Protein AF-F2IAL4-F1 (afdb_monomer)

Secondary structure (DSSP, 8-state):
--HHHHHHHHS-HHHHHHHHTSGGGS-HHHHHHHHHHHHHTT-HHHHHHHHHHHHHHHHTTSHHHHHHHHHHHHHTT--HHHHHHHHHHTT--HHHHHHHHHHHHHHHHHHHHHHHHH-S-HHHHHHHHHHHHT--HHHHHHHHHHHHHHHHHHHHHHHHHHHHHHHHHHHHHTTT---HHHHHHHHHHHHHHHHHHHHHT-

Mean predicted aligned error: 16.8 Å

Sequence (202 aa):
MDQITQTYQKASDITLISLARNPKTLRDDAQSALLVELTNRGMDEEVENMKEELEIAQLLKSDKGIDEFINKRIAQGYPTSEIGFELKERGINMFEIQNRKGNQEEVLYSRLVDLKNTSGKNKLTEEKLKSRYELTDEELAEIKRRAVRRGKTNLVVGITLTSISGITFLMTFFMEHPRFALLSGAALGVGLIIRGNQLRKV

pLDDT: mean 71.48, std 12.97, range [44.84, 94.06]

Nearest PDB structures (foldseek):
  3ja6-assembly1_I  TM=2.079E-01  e=4.001E+00  Escherichia coli
  3ja6-assembly1_H  TM=1.657E-01  e=5.927E+00  Escherichia coli

Foldseek 3Di:
DDPLLVVLVPDDPVVLLVCLQCVVVDDPVNLVSSLVSCVVVVVVVSNVSSVVVVLLVVLVVDLNSLVVQQVVCVVVVHDPVVSCVVCVVVVHHPVVSVVVVVVVLVVVLVLLLVLCVVDVDPVVSQVVSCVVPVDDPVRSVVSLVVLLVQLVVLLVQLVVLLVVLVVVQVVCVVPVDDNPVSVVSNVSSVVSNVSSVSSNVD

Solvent-accessible surface area (backbone atoms only — not comparable to full-atom values): 10996 Å² total; per-residue (Å²): 132,58,72,64,49,59,49,57,75,70,48,53,68,72,56,53,51,61,47,37,76,50,47,85,82,46,54,72,71,52,43,54,42,46,48,53,50,34,54,76,70,68,38,59,68,55,44,50,53,31,50,51,54,52,51,52,56,58,31,61,73,39,79,68,30,42,54,50,50,52,52,52,42,47,74,72,67,52,55,71,68,56,55,53,48,55,38,42,78,72,71,42,57,66,66,57,52,51,48,51,53,49,51,52,49,49,53,52,50,53,48,54,52,49,46,48,76,75,39,94,48,73,71,70,48,51,57,54,48,27,71,74,66,75,48,52,74,65,57,51,51,49,53,44,53,51,38,31,50,49,10,50,49,31,30,53,52,11,50,50,38,29,51,54,26,51,52,51,48,58,57,43,73,79,39,104,60,88,67,69,72,42,55,55,39,32,52,52,9,52,53,28,33,53,53,8,58,57,32,51,72,102

Structure (mmCIF, N/CA/C/O backbone):
data_AF-F2IAL4-F1
#
_entry.id   AF-F2IAL4-F1
#
loop_
_atom_site.group_PDB
_atom_site.id
_atom_site.type_symbol
_atom_site.label_atom_id
_atom_site.label_alt_id
_atom_site.label_comp_id
_atom_site.label_asym_id
_atom_site.label_entity_id
_atom_site.label_seq_id
_atom_site.pdbx_PDB_ins_code
_atom_site.Cartn_x
_atom_site.Cartn_y
_atom_site.Cartn_z
_atom_site.occupancy
_atom_site.B_iso_or_equiv
_atom_site.auth_seq_id
_atom_site.auth_comp_id
_atom_site.auth_asym_id
_atom_site.auth_atom_id
_atom_site.pdbx_PDB_model_num
ATOM 1 N N . MET A 1 1 ? -34.483 -1.764 25.868 1.00 52.16 1 MET A N 1
ATOM 2 C CA . MET A 1 1 ? -33.026 -1.996 25.936 1.00 52.16 1 MET A CA 1
ATOM 3 C C . MET A 1 1 ? -32.714 -3.195 25.071 1.00 52.16 1 MET A C 1
ATOM 5 O O . MET A 1 1 ? -33.420 -4.189 25.200 1.00 52.16 1 MET A O 1
ATOM 9 N N . ASP A 1 2 ? -31.729 -3.075 24.187 1.00 77.50 2 ASP A N 1
ATOM 10 C CA . ASP A 1 2 ? -31.346 -4.149 23.270 1.00 77.50 2 ASP A CA 1
ATOM 11 C C . ASP A 1 2 ? -30.726 -5.338 24.019 1.00 77.50 2 ASP A C 1
ATOM 13 O O . ASP A 1 2 ? -30.032 -5.160 25.026 1.00 77.50 2 ASP A O 1
ATOM 17 N N . GLN A 1 3 ? -30.962 -6.560 23.527 1.00 83.81 3 GLN A N 1
ATOM 18 C CA . GLN A 1 3 ? -30.422 -7.798 24.118 1.00 83.81 3 GLN A CA 1
ATOM 19 C C . GLN A 1 3 ? -28.888 -7.777 24.223 1.00 83.81 3 GLN A C 1
ATOM 21 O O . GLN A 1 3 ? -28.325 -8.319 25.175 1.00 83.81 3 GLN A O 1
ATOM 26 N N . ILE A 1 4 ? -28.212 -7.114 23.281 1.00 83.75 4 ILE A N 1
ATOM 27 C CA . ILE A 1 4 ? -26.751 -6.975 23.254 1.00 83.75 4 ILE A CA 1
ATOM 28 C C . ILE A 1 4 ? -26.263 -6.134 24.441 1.00 83.75 4 ILE A C 1
ATOM 30 O O . ILE A 1 4 ? -25.375 -6.562 25.175 1.00 83.75 4 ILE A O 1
ATOM 34 N N . THR A 1 5 ? -26.893 -4.984 24.694 1.00 84.94 5 THR A N 1
ATOM 35 C CA . THR A 1 5 ? -26.548 -4.112 25.828 1.00 84.94 5 THR A CA 1
ATOM 36 C C . THR A 1 5 ? -26.728 -4.840 27.159 1.00 84.94 5 THR A C 1
ATOM 38 O O . THR A 1 5 ? -25.845 -4.798 28.009 1.00 84.94 5 THR A O 1
ATOM 41 N N . GLN A 1 6 ? -27.830 -5.582 27.324 1.00 87.56 6 GLN A N 1
ATOM 42 C CA . GLN A 1 6 ? -28.058 -6.380 28.537 1.00 87.56 6 GLN A CA 1
ATOM 43 C C . GLN A 1 6 ? -27.038 -7.512 28.708 1.00 87.56 6 GLN A C 1
ATOM 45 O O . GLN A 1 6 ? -26.725 -7.892 29.836 1.00 87.56 6 GLN A O 1
ATOM 50 N N . THR A 1 7 ? -26.537 -8.063 27.602 1.00 88.25 7 THR A N 1
ATOM 51 C CA . THR A 1 7 ? -25.514 -9.113 27.623 1.00 88.25 7 THR A CA 1
ATOM 52 C C . THR A 1 7 ? -24.178 -8.551 28.103 1.00 88.25 7 THR A C 1
ATOM 54 O O . THR A 1 7 ? -23.565 -9.134 28.993 1.00 88.25 7 THR A O 1
ATOM 57 N N . TYR A 1 8 ? -23.756 -7.390 27.595 1.00 89.50 8 TYR A N 1
ATOM 58 C CA . TYR A 1 8 ? -22.497 -6.760 28.005 1.00 89.50 8 TYR A CA 1
ATOM 59 C C . TYR A 1 8 ? -22.531 -6.199 29.424 1.00 89.50 8 TYR A C 1
ATOM 61 O O . TYR A 1 8 ? -21.569 -6.388 30.161 1.00 89.50 8 TYR A O 1
ATOM 69 N N . GLN A 1 9 ? -23.666 -5.656 29.868 1.00 89.31 9 GLN A N 1
ATOM 70 C CA . GLN A 1 9 ? -23.854 -5.250 31.266 1.00 89.31 9 GLN A CA 1
ATOM 71 C C . GLN A 1 9 ? -23.654 -6.403 32.260 1.00 89.31 9 GLN A C 1
ATOM 73 O O . GLN A 1 9 ? -23.193 -6.190 33.376 1.00 89.31 9 GLN A O 1
ATOM 78 N N . LYS A 1 10 ? -23.985 -7.638 31.864 1.00 90.88 10 LYS A N 1
ATOM 79 C CA . LYS A 1 10 ? -23.815 -8.839 32.700 1.00 90.88 10 LYS A CA 1
ATOM 80 C C . LYS A 1 10 ? -22.475 -9.547 32.489 1.00 90.88 10 LYS A C 1
ATOM 82 O O . LYS A 1 10 ? -22.163 -10.473 33.234 1.00 90.88 10 LYS A O 1
ATOM 87 N N . ALA A 1 11 ? -21.709 -9.157 31.474 1.00 91.69 11 ALA A N 1
ATOM 88 C CA . ALA A 1 11 ? -20.427 -9.768 31.166 1.00 91.69 11 ALA A CA 1
ATOM 89 C C . ALA A 1 11 ? -19.342 -9.303 32.148 1.00 91.69 11 ALA A C 1
ATOM 91 O O . ALA A 1 11 ? -19.375 -8.183 32.668 1.00 91.69 11 ALA A O 1
ATOM 92 N N . SER A 1 12 ? -18.364 -10.176 32.393 1.00 93.50 12 SER A N 1
ATOM 93 C CA . SER A 1 12 ? -17.175 -9.829 33.171 1.00 93.50 12 SER A CA 1
ATOM 94 C C . SER A 1 12 ? -16.252 -8.902 32.381 1.00 93.50 12 SER A C 1
ATOM 96 O O . SER A 1 12 ? -16.212 -8.971 31.151 1.00 93.50 12 SER A O 1
ATOM 98 N N . ASP A 1 13 ? -15.448 -8.104 33.084 1.00 91.00 13 ASP A N 1
ATOM 99 C CA . ASP A 1 13 ? -14.493 -7.181 32.454 1.00 91.00 13 ASP A CA 1
ATOM 100 C C . ASP A 1 13 ? -13.522 -7.924 31.531 1.00 91.00 13 ASP A C 1
ATOM 102 O O . ASP A 1 13 ? -13.304 -7.510 30.400 1.00 91.00 13 ASP A O 1
ATOM 106 N N . ILE A 1 14 ? -13.040 -9.104 31.942 1.00 91.38 14 ILE A N 1
ATOM 107 C CA . ILE A 1 14 ? -12.185 -9.971 31.111 1.00 91.38 14 ILE A CA 1
ATOM 108 C C . ILE A 1 14 ? -12.857 -10.297 29.769 1.00 91.38 14 ILE A C 1
ATOM 110 O O . ILE A 1 14 ? -12.203 -10.294 28.724 1.00 91.38 14 ILE A O 1
ATOM 114 N N . THR A 1 15 ? -14.166 -10.560 29.786 1.00 91.00 15 THR A N 1
ATOM 115 C CA . THR A 1 15 ? -14.927 -10.845 28.566 1.00 91.00 15 THR A CA 1
ATOM 116 C C . THR A 1 15 ? -14.989 -9.600 27.687 1.00 91.00 15 THR A C 1
ATOM 118 O O . THR A 1 15 ? -14.656 -9.679 26.506 1.00 91.00 15 THR A O 1
ATOM 121 N N . LEU A 1 16 ? -15.337 -8.445 28.257 1.00 90.44 16 LEU A N 1
ATOM 122 C CA . LEU A 1 16 ? -15.418 -7.183 27.517 1.00 90.44 16 LEU A CA 1
ATOM 123 C C . LEU A 1 16 ? -14.068 -6.791 26.899 1.00 90.44 16 LEU A C 1
ATOM 125 O O . LEU A 1 16 ? -14.025 -6.460 25.717 1.00 90.44 16 LEU A O 1
ATOM 129 N N . ILE A 1 17 ? -12.964 -6.938 27.640 1.00 90.38 17 ILE A N 1
ATOM 130 C CA . ILE A 1 17 ? -11.596 -6.702 27.148 1.00 90.38 17 ILE A CA 1
ATOM 131 C C . ILE A 1 17 ? -11.279 -7.635 25.978 1.00 90.38 17 ILE A C 1
ATOM 133 O O . ILE A 1 17 ? -10.758 -7.205 24.950 1.00 90.38 17 ILE A O 1
ATOM 137 N N . SER A 1 18 ? -11.586 -8.930 26.108 1.00 90.00 18 SER A N 1
ATOM 138 C CA . SER A 1 18 ? -11.300 -9.898 25.042 1.00 90.00 18 SER A CA 1
ATOM 139 C C . SER A 1 18 ? -12.059 -9.592 23.748 1.00 90.00 18 SER A C 1
ATOM 141 O O . SER A 1 18 ? -11.503 -9.756 22.662 1.00 90.00 18 SER A O 1
ATOM 143 N N . LEU A 1 19 ? -13.292 -9.087 23.861 1.00 89.50 19 LEU A N 1
ATOM 144 C CA . LEU A 1 19 ? -14.084 -8.615 22.729 1.00 89.50 19 LEU A CA 1
ATOM 145 C C . LEU A 1 19 ? -13.507 -7.316 22.141 1.00 89.50 19 LEU A C 1
ATOM 147 O O . LEU A 1 19 ? -13.406 -7.191 20.920 1.00 89.50 19 LEU A O 1
ATOM 151 N N . ALA A 1 20 ? -13.063 -6.390 22.996 1.00 88.62 20 ALA A N 1
ATOM 152 C CA . ALA A 1 20 ? -12.456 -5.118 22.601 1.00 88.62 20 ALA A CA 1
ATOM 153 C C . ALA A 1 20 ? -11.140 -5.291 21.828 1.00 88.62 20 ALA A C 1
ATOM 155 O O . ALA A 1 20 ? -10.811 -4.461 20.988 1.00 88.62 20 ALA A O 1
ATOM 156 N N . ARG A 1 21 ? -10.410 -6.392 22.060 1.00 86.19 21 ARG A N 1
ATOM 157 C CA . ARG A 1 21 ? -9.173 -6.729 21.331 1.00 86.19 21 ARG A CA 1
ATOM 158 C C . ARG A 1 21 ? -9.399 -7.131 19.875 1.00 86.19 21 ARG A C 1
ATOM 160 O O . ARG A 1 21 ? -8.463 -7.074 19.089 1.00 86.19 21 ARG A O 1
ATOM 167 N N . ASN A 1 22 ? -10.605 -7.565 19.506 1.00 83.94 22 ASN A N 1
ATOM 168 C CA . ASN A 1 22 ? -10.934 -7.971 18.136 1.00 83.94 22 ASN A CA 1
ATOM 169 C C . ASN A 1 22 ? -12.311 -7.437 17.703 1.00 83.94 22 ASN A C 1
ATOM 171 O O . ASN A 1 22 ? -13.207 -8.214 17.345 1.00 83.94 22 ASN A O 1
ATOM 175 N N . PRO A 1 23 ? -12.491 -6.105 17.665 1.00 85.25 23 PRO A N 1
ATOM 176 C CA . PRO A 1 23 ? -13.809 -5.497 17.507 1.00 85.25 23 PRO A CA 1
ATOM 177 C C . PRO A 1 23 ? -14.410 -5.732 16.113 1.00 85.25 23 PRO A C 1
ATOM 179 O O . PRO A 1 23 ? -15.624 -5.728 15.952 1.00 85.25 23 PRO A O 1
ATOM 182 N N . LYS A 1 24 ? -13.578 -6.042 15.109 1.00 80.69 24 LYS A N 1
ATOM 183 C CA . LYS A 1 24 ? -13.986 -6.334 13.719 1.00 80.69 24 LYS A CA 1
ATOM 184 C C . LYS A 1 24 ? -14.800 -7.622 13.575 1.00 80.69 24 LYS A C 1
ATOM 186 O O . LYS A 1 24 ? -15.466 -7.815 12.565 1.00 80.69 24 LYS A O 1
ATOM 191 N N . THR A 1 25 ? -14.713 -8.521 14.556 1.00 84.44 25 THR A N 1
ATOM 192 C CA . THR A 1 25 ? -15.501 -9.766 14.577 1.00 84.44 25 THR A CA 1
ATOM 193 C C . THR A 1 25 ? -16.941 -9.533 15.030 1.00 84.44 25 THR A C 1
ATOM 195 O O . THR A 1 25 ? -17.805 -10.387 14.831 1.00 84.44 25 THR A O 1
ATOM 198 N N . LEU A 1 26 ? -17.207 -8.369 15.624 1.00 86.12 26 LEU A N 1
ATOM 199 C CA . LEU A 1 26 ? -18.513 -7.968 16.111 1.00 86.12 26 LEU A CA 1
ATOM 200 C C . LEU A 1 26 ? -19.281 -7.224 15.022 1.00 86.12 26 LEU A C 1
ATOM 202 O O . LEU A 1 26 ? -18.702 -6.512 14.204 1.00 86.12 26 LEU A O 1
ATOM 206 N N . ARG A 1 27 ? -20.608 -7.340 15.059 1.00 86.88 27 ARG A N 1
ATOM 207 C CA . ARG A 1 27 ? -21.503 -6.479 14.278 1.00 86.88 27 ARG A CA 1
ATOM 208 C C . ARG A 1 27 ? -21.418 -5.025 14.761 1.00 86.88 27 ARG A C 1
ATOM 210 O O . ARG A 1 27 ? -21.144 -4.787 15.934 1.00 86.88 27 ARG A O 1
ATOM 217 N N . ASP A 1 28 ? -21.715 -4.065 13.890 1.00 85.56 28 ASP A N 1
ATOM 218 C CA . ASP A 1 28 ? -21.582 -2.623 14.172 1.00 85.56 28 ASP A CA 1
ATOM 219 C C . ASP A 1 28 ? -22.424 -2.145 15.377 1.00 85.56 28 ASP A C 1
ATOM 221 O O . ASP A 1 28 ? -21.985 -1.318 16.184 1.00 85.56 28 ASP A O 1
ATOM 225 N N . ASP A 1 29 ? -23.622 -2.709 15.550 1.00 86.44 29 ASP A N 1
ATOM 226 C CA . ASP A 1 29 ? -24.487 -2.467 16.711 1.00 86.44 29 ASP A CA 1
ATOM 227 C C . ASP A 1 29 ? -23.866 -3.002 18.010 1.00 86.44 29 ASP A C 1
ATOM 229 O O . ASP A 1 29 ? -23.906 -2.345 19.054 1.00 86.44 29 ASP A O 1
ATOM 233 N N . ALA A 1 30 ? -23.210 -4.158 17.933 1.00 89.12 30 ALA A N 1
ATOM 234 C CA . ALA A 1 30 ? -22.472 -4.746 19.040 1.00 89.12 30 ALA A CA 1
ATOM 235 C C . ALA A 1 30 ? -21.169 -4.000 19.362 1.00 89.12 30 ALA A C 1
ATOM 237 O O . ALA A 1 30 ? -20.823 -3.882 20.535 1.00 89.12 30 ALA A O 1
ATOM 238 N N . GLN A 1 31 ? -20.471 -3.451 18.368 1.00 90.94 31 GLN A N 1
ATOM 239 C CA . GLN A 1 31 ? -19.302 -2.594 18.597 1.00 90.94 31 GLN A CA 1
ATOM 240 C C . GLN A 1 31 ? -19.699 -1.327 19.365 1.00 90.94 31 GLN A C 1
ATOM 242 O O . GLN A 1 31 ? -19.071 -0.974 20.361 1.00 90.94 31 GLN A O 1
ATOM 247 N N . SER A 1 32 ? -20.788 -0.681 18.938 1.00 89.75 32 SER A N 1
ATOM 248 C CA . SER A 1 32 ? -21.309 0.535 19.571 1.00 89.75 32 SER A CA 1
ATOM 249 C C . SER A 1 32 ? -21.751 0.274 21.014 1.00 89.75 32 SER A C 1
ATOM 251 O O . SER A 1 32 ? -21.403 1.029 21.920 1.00 89.75 32 SER A O 1
ATOM 253 N N . ALA A 1 33 ? -22.471 -0.829 21.249 1.00 91.25 33 ALA A N 1
ATOM 254 C CA . ALA A 1 33 ? -22.894 -1.222 22.590 1.00 91.25 33 ALA A CA 1
ATOM 255 C C . ALA A 1 33 ? -21.705 -1.551 23.512 1.00 91.25 33 ALA A C 1
ATOM 257 O O . ALA A 1 33 ? -21.742 -1.208 24.692 1.00 91.25 33 ALA A O 1
ATOM 258 N N . LEU A 1 34 ? -20.653 -2.183 22.982 1.00 92.00 34 LEU A N 1
ATOM 259 C CA . LEU A 1 34 ? -19.442 -2.501 23.737 1.00 92.00 34 LEU A CA 1
ATOM 260 C C . LEU A 1 34 ? -18.656 -1.237 24.109 1.00 92.00 34 LEU A C 1
ATOM 262 O O . LEU A 1 34 ? -18.257 -1.104 25.259 1.00 92.00 34 LEU A O 1
ATOM 266 N N . LEU A 1 35 ? -18.492 -0.285 23.183 1.00 91.81 35 LEU A N 1
ATOM 267 C CA . LEU A 1 35 ? -17.836 1.001 23.462 1.00 91.81 35 LEU A CA 1
ATOM 268 C C . LEU A 1 35 ? -18.534 1.772 24.585 1.00 91.81 35 LEU A C 1
ATOM 270 O O . LEU A 1 35 ? -17.868 2.304 25.473 1.00 91.81 35 LEU A O 1
ATOM 274 N N . VAL A 1 36 ? -19.869 1.816 24.558 1.00 93.00 36 VAL A N 1
ATOM 275 C CA . VAL A 1 36 ? -20.663 2.455 25.617 1.00 93.00 36 VAL A CA 1
ATOM 276 C C . VAL A 1 36 ? -20.437 1.755 26.954 1.00 93.00 36 VAL A C 1
ATOM 278 O O . VAL A 1 36 ? -20.224 2.425 27.959 1.00 93.00 36 VAL A O 1
ATOM 281 N N . GLU A 1 37 ? -20.435 0.421 26.974 1.00 92.56 37 GLU A N 1
ATOM 282 C CA . GLU A 1 37 ? -20.233 -0.337 28.210 1.00 92.56 37 GLU A CA 1
ATOM 283 C C . GLU A 1 37 ? -18.815 -0.172 28.780 1.00 92.56 37 GLU A C 1
ATOM 285 O O . GLU A 1 37 ? -18.672 0.086 29.972 1.00 92.56 37 GLU A O 1
ATOM 290 N N . LEU A 1 38 ? -17.774 -0.248 27.945 1.00 93.56 38 LEU A N 1
ATOM 291 C CA . LEU A 1 38 ? -16.386 -0.009 28.364 1.00 93.56 38 LEU A CA 1
ATOM 292 C C . LEU A 1 38 ? -16.209 1.410 28.928 1.00 93.56 38 LEU A C 1
ATOM 294 O O . LEU A 1 38 ? -15.596 1.587 29.979 1.00 93.56 38 LEU A O 1
ATOM 298 N N . THR A 1 39 ? -16.825 2.408 28.284 1.00 93.38 39 THR A N 1
ATOM 299 C CA . THR A 1 39 ? -16.823 3.802 28.765 1.00 93.38 39 THR A CA 1
ATOM 300 C C . THR A 1 39 ? -17.532 3.925 30.116 1.00 93.38 39 THR A C 1
ATOM 302 O O . THR A 1 39 ? -17.018 4.564 31.029 1.00 93.38 39 THR A O 1
ATOM 305 N N . ASN A 1 40 ? -18.688 3.273 30.287 1.00 94.06 40 ASN A N 1
ATOM 306 C CA . ASN A 1 40 ? -19.431 3.288 31.553 1.00 94.06 40 ASN A CA 1
ATOM 307 C C . ASN A 1 40 ? -18.639 2.666 32.714 1.00 94.06 40 ASN A C 1
ATOM 309 O O . ASN A 1 40 ? -18.863 3.031 33.868 1.00 94.06 40 ASN A O 1
ATOM 313 N N . ARG A 1 41 ? -17.728 1.732 32.417 1.00 92.75 41 ARG A N 1
ATOM 314 C CA . ARG A 1 41 ? -16.859 1.068 33.399 1.00 92.75 41 ARG A CA 1
ATOM 315 C C . ARG A 1 41 ? -15.518 1.777 33.621 1.00 92.75 41 ARG A C 1
ATOM 317 O O . ARG A 1 41 ? -14.742 1.313 34.449 1.00 92.75 41 ARG A O 1
ATOM 324 N N . GLY A 1 42 ? -15.251 2.888 32.929 1.00 91.50 42 GLY A N 1
ATOM 325 C CA . GLY A 1 42 ? -13.991 3.634 33.047 1.00 91.50 42 GLY A CA 1
ATOM 326 C C . GLY A 1 42 ? -12.781 2.903 32.455 1.00 91.50 42 GLY A C 1
ATOM 327 O O . GLY A 1 42 ? -11.662 3.081 32.928 1.00 91.50 42 GLY A O 1
ATOM 328 N N . MET A 1 43 ? -13.005 2.047 31.456 1.00 92.06 43 MET A N 1
ATOM 329 C CA . MET A 1 43 ? -11.967 1.261 30.780 1.00 92.06 43 MET A CA 1
ATOM 330 C C . MET A 1 43 ? -11.384 2.049 29.599 1.00 92.06 43 MET A C 1
ATOM 332 O O . MET A 1 43 ? -11.555 1.681 28.436 1.00 92.06 43 MET A O 1
ATOM 336 N N . ASP A 1 44 ? -10.782 3.203 29.899 1.00 90.50 44 ASP A N 1
ATOM 337 C CA . ASP A 1 44 ? -10.394 4.202 28.893 1.00 90.50 44 ASP A CA 1
ATOM 338 C C . ASP A 1 44 ? -9.352 3.671 27.893 1.00 90.50 44 ASP A C 1
ATOM 340 O O . ASP A 1 44 ? -9.457 3.942 26.695 1.00 90.50 44 ASP A O 1
ATOM 344 N N . GLU A 1 45 ? -8.396 2.862 28.360 1.00 87.12 45 GLU A N 1
ATOM 345 C CA . GLU A 1 45 ? -7.360 2.252 27.516 1.00 87.12 45 GLU A CA 1
ATOM 346 C C . GLU A 1 45 ? -7.976 1.287 26.490 1.00 87.12 45 GLU A C 1
ATOM 348 O O . GLU A 1 45 ? -7.654 1.320 25.302 1.00 87.12 45 GLU A O 1
ATOM 353 N N . GLU A 1 46 ? -8.922 0.447 26.910 1.00 90.81 46 GLU A N 1
ATOM 354 C CA . GLU A 1 46 ? -9.630 -0.464 26.015 1.00 90.81 46 GLU A CA 1
ATOM 355 C C . GLU A 1 46 ? -10.536 0.268 25.028 1.00 90.81 46 GLU A C 1
ATOM 357 O O . GLU A 1 46 ? -10.663 -0.164 23.879 1.00 90.81 46 GLU A O 1
ATOM 362 N N . VAL A 1 47 ? -11.148 1.379 25.446 1.00 90.94 47 VAL A N 1
ATOM 363 C CA . VAL A 1 47 ? -11.934 2.242 24.556 1.00 90.94 47 VAL A CA 1
ATOM 364 C C . VAL A 1 47 ? -11.046 2.843 23.469 1.00 90.94 47 VAL A C 1
ATOM 366 O O . VAL A 1 47 ? -11.440 2.845 22.300 1.00 90.94 47 VAL A O 1
ATOM 369 N N . GLU A 1 48 ? -9.869 3.355 23.829 1.00 88.25 48 GLU A N 1
ATOM 370 C CA . GLU A 1 48 ? -8.923 3.942 22.878 1.00 88.25 48 GLU A CA 1
ATOM 371 C C . GLU A 1 48 ? -8.396 2.889 21.897 1.00 88.25 48 GLU A C 1
ATOM 373 O O . GLU A 1 48 ? -8.531 3.063 20.683 1.00 88.25 48 GLU A O 1
ATOM 378 N N . ASN A 1 49 ? -7.938 1.746 22.411 1.00 86.38 49 ASN A N 1
ATOM 379 C CA . ASN A 1 49 ? -7.462 0.626 21.600 1.00 86.38 49 ASN A CA 1
ATOM 380 C C . ASN A 1 49 ? -8.538 0.116 20.628 1.00 86.38 49 ASN A C 1
ATOM 382 O O . ASN A 1 49 ? -8.269 -0.125 19.449 1.00 86.38 49 ASN A O 1
ATOM 386 N N . MET A 1 50 ? -9.783 -0.022 21.096 1.00 90.19 50 MET A N 1
ATOM 387 C CA . MET A 1 50 ? -10.894 -0.461 20.252 1.00 90.19 50 MET A CA 1
ATOM 388 C C . MET A 1 50 ? -11.197 0.551 19.140 1.00 90.19 50 MET A C 1
ATOM 390 O O . MET A 1 50 ? -11.460 0.150 18.004 1.00 90.19 50 MET A O 1
ATOM 394 N N . LYS A 1 51 ? -11.155 1.855 19.439 1.00 88.12 51 LYS A N 1
ATOM 395 C CA . LYS A 1 51 ? -11.344 2.913 18.434 1.00 88.12 51 LYS A CA 1
ATOM 396 C C . LYS A 1 51 ? -10.233 2.901 17.390 1.00 88.12 51 LYS A C 1
ATOM 398 O O . LYS A 1 51 ? -10.547 2.966 16.203 1.00 88.12 51 LYS A O 1
ATOM 403 N N . GLU A 1 52 ? -8.976 2.778 17.812 1.00 84.94 52 GLU A N 1
ATOM 404 C CA . GLU A 1 52 ? -7.838 2.697 16.892 1.00 84.94 52 GLU A CA 1
ATOM 405 C C . GLU A 1 52 ? -7.977 1.481 15.963 1.00 84.94 52 GLU A C 1
ATOM 407 O O . GLU A 1 52 ? -7.856 1.609 14.744 1.00 84.94 52 GLU A O 1
ATOM 412 N N . G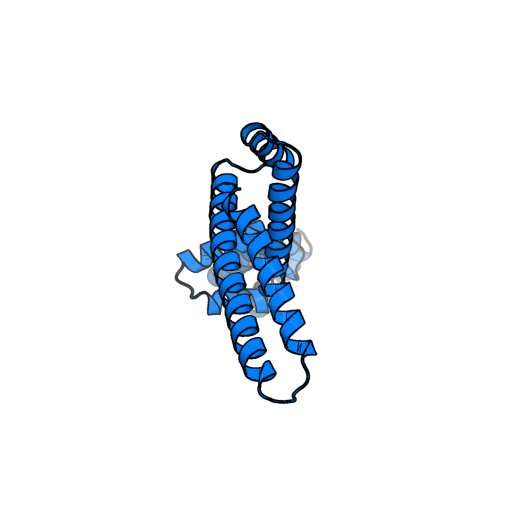LU A 1 53 ? -8.334 0.311 16.498 1.00 85.25 53 GLU A N 1
ATOM 413 C CA . GLU A 1 53 ? -8.531 -0.894 15.687 1.00 85.25 53 GLU A CA 1
ATOM 414 C C . GLU A 1 53 ? -9.657 -0.759 14.656 1.00 85.25 53 GLU A C 1
ATOM 416 O O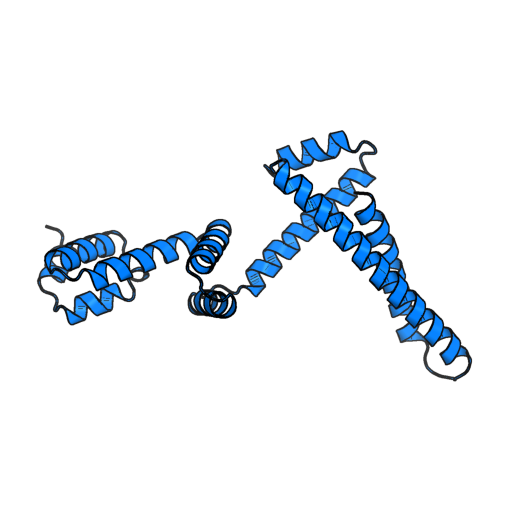 . GLU A 1 53 ? -9.529 -1.243 13.523 1.00 85.25 53 GLU A O 1
ATOM 421 N N . LEU A 1 54 ? -10.759 -0.099 15.024 1.00 85.69 54 LEU A N 1
ATOM 422 C CA . LEU A 1 54 ? -11.872 0.177 14.116 1.00 85.69 54 LEU A CA 1
ATOM 423 C C . LEU A 1 54 ? -11.486 1.192 13.031 1.00 85.69 54 LEU A C 1
ATOM 425 O O . LEU A 1 54 ? -11.803 0.976 11.859 1.00 85.69 54 LEU A O 1
ATOM 429 N N . GLU A 1 55 ? -10.751 2.246 13.387 1.00 84.19 55 GLU A N 1
ATOM 430 C CA . GLU A 1 55 ? -10.240 3.243 12.439 1.00 84.19 55 GLU A CA 1
ATOM 431 C C . GLU A 1 55 ? -9.281 2.597 11.429 1.00 84.19 55 GLU A C 1
ATOM 433 O O . GLU A 1 55 ? -9.451 2.744 10.216 1.00 84.19 55 GLU A O 1
ATOM 438 N N . ILE A 1 56 ? -8.326 1.794 11.908 1.00 80.69 56 ILE A N 1
ATOM 439 C CA . ILE A 1 56 ? -7.400 1.048 11.049 1.00 80.69 56 ILE A CA 1
ATOM 440 C C . ILE A 1 56 ? -8.179 0.085 10.149 1.00 80.69 56 ILE A C 1
ATOM 442 O O . ILE A 1 56 ? -7.917 0.014 8.951 1.00 80.69 56 ILE A O 1
ATOM 446 N N . ALA A 1 57 ? -9.178 -0.635 10.675 1.00 77.12 57 ALA A N 1
ATOM 447 C CA . ALA A 1 57 ? -10.032 -1.495 9.851 1.00 77.12 57 ALA A CA 1
ATOM 448 C C . ALA A 1 57 ? -10.679 -0.740 8.690 1.00 77.12 57 ALA A C 1
ATOM 450 O O . ALA A 1 57 ? -10.810 -1.290 7.599 1.00 77.12 57 ALA A O 1
ATOM 451 N N . GLN A 1 58 ? -11.117 0.492 8.940 1.00 78.81 58 GLN A N 1
ATOM 452 C CA . GLN A 1 58 ? -11.803 1.315 7.961 1.00 78.81 58 GLN A CA 1
ATOM 453 C C . GLN A 1 58 ? -10.840 1.864 6.905 1.00 78.81 58 GLN A C 1
ATOM 455 O O . GLN A 1 58 ? -11.141 1.758 5.715 1.00 78.81 58 GLN A O 1
ATOM 460 N N . LEU A 1 59 ? -9.676 2.373 7.318 1.00 76.06 59 LEU A N 1
ATOM 461 C CA . LEU A 1 59 ? -8.620 2.845 6.414 1.00 76.06 59 LEU A CA 1
ATOM 462 C C . LEU A 1 59 ? -8.172 1.733 5.458 1.00 76.06 59 LEU A C 1
ATOM 464 O O . LEU A 1 59 ? -8.082 1.919 4.246 1.00 76.06 59 LEU A O 1
ATOM 468 N N . LEU A 1 60 ? -7.996 0.526 5.983 1.00 76.88 60 LEU A N 1
ATOM 469 C CA . LEU A 1 60 ? -7.491 -0.607 5.218 1.00 76.88 60 LEU A CA 1
ATOM 470 C C . LEU A 1 60 ? -8.502 -1.221 4.224 1.00 76.88 60 LEU A C 1
ATOM 472 O O . LEU A 1 60 ? -8.140 -2.128 3.477 1.00 76.88 60 LEU A O 1
ATOM 476 N N . LYS A 1 61 ? -9.751 -0.729 4.151 1.00 74.50 61 LYS A N 1
ATOM 477 C CA . LYS A 1 61 ? -10.744 -1.174 3.147 1.00 74.50 61 LYS A CA 1
ATOM 478 C C . LYS A 1 61 ? -10.464 -0.659 1.732 1.00 74.50 61 LYS A C 1
ATOM 480 O O . LYS A 1 61 ? -11.081 -1.149 0.787 1.00 74.50 61 LYS A O 1
ATOM 485 N N . SER A 1 62 ? -9.593 0.338 1.566 1.00 70.69 62 SER A N 1
ATOM 486 C CA . SER A 1 62 ? -9.320 0.959 0.264 1.00 70.69 62 SER A CA 1
ATOM 487 C C . SER A 1 62 ? -7.833 1.221 0.049 1.00 70.69 62 SER A C 1
ATOM 489 O O . SER A 1 62 ? -7.117 1.534 0.995 1.00 70.69 62 SER A O 1
ATOM 491 N N . ASP A 1 63 ? -7.381 1.186 -1.208 1.00 65.94 63 ASP A N 1
ATOM 492 C CA . ASP A 1 63 ? -5.978 1.459 -1.552 1.00 65.94 63 ASP A CA 1
ATOM 493 C C . ASP A 1 63 ? -5.526 2.862 -1.097 1.00 65.94 63 ASP A C 1
ATOM 495 O O . ASP A 1 63 ? -4.399 3.027 -0.633 1.00 65.94 63 ASP A O 1
ATOM 499 N N . LYS A 1 64 ? -6.417 3.866 -1.166 1.00 69.25 64 LYS A N 1
ATOM 500 C CA . LYS A 1 64 ? -6.144 5.226 -0.665 1.00 69.25 64 LYS A CA 1
ATOM 501 C C . LYS A 1 64 ? -5.975 5.261 0.856 1.00 69.25 64 LYS A C 1
ATOM 503 O O . LYS A 1 64 ? -5.105 5.968 1.351 1.00 69.25 64 LYS A O 1
ATOM 508 N N . GLY A 1 65 ? -6.768 4.484 1.591 1.00 74.19 65 GLY A N 1
ATOM 509 C CA . GLY A 1 65 ? -6.663 4.430 3.048 1.00 74.19 65 GLY A CA 1
ATOM 510 C C . GLY A 1 65 ? -5.451 3.630 3.543 1.00 74.19 65 GLY A C 1
ATOM 511 O O . GLY A 1 65 ? -4.961 3.886 4.638 1.00 74.19 65 GLY A O 1
ATOM 512 N N . ILE A 1 66 ? -4.883 2.738 2.722 1.00 75.56 66 ILE A N 1
ATOM 513 C CA . ILE A 1 66 ? -3.588 2.098 3.017 1.00 75.56 66 ILE A CA 1
ATOM 514 C C . ILE A 1 66 ? -2.450 3.122 2.943 1.00 75.56 66 ILE A C 1
ATOM 516 O O . ILE A 1 66 ? -1.585 3.139 3.817 1.00 75.56 66 ILE A O 1
ATOM 520 N N . ASP A 1 67 ? -2.466 4.010 1.944 1.00 71.12 67 ASP A N 1
ATOM 521 C CA . ASP A 1 67 ? -1.490 5.103 1.858 1.00 71.12 67 ASP A CA 1
ATOM 522 C C . ASP A 1 67 ? -1.625 6.070 3.048 1.00 71.12 67 ASP A C 1
ATOM 524 O O . ASP A 1 67 ? -0.625 6.502 3.621 1.00 71.12 67 ASP A O 1
ATOM 528 N N . GLU A 1 68 ? -2.856 6.373 3.465 1.00 77.25 68 GLU A N 1
ATOM 529 C CA . GLU A 1 68 ? -3.139 7.200 4.643 1.00 77.25 68 GLU A CA 1
ATOM 530 C C . GLU A 1 68 ? -2.647 6.548 5.945 1.00 77.25 68 GLU A C 1
ATOM 532 O O . GLU A 1 68 ? -1.985 7.204 6.750 1.00 77.25 68 GLU A O 1
ATOM 537 N N . PHE A 1 69 ? -2.870 5.242 6.115 1.00 81.38 69 PHE A N 1
ATOM 538 C CA . PHE A 1 69 ? -2.348 4.467 7.241 1.00 81.38 69 PHE A CA 1
ATOM 539 C C . PHE A 1 69 ? -0.813 4.504 7.306 1.00 81.38 69 PHE A C 1
ATOM 541 O O . PHE A 1 69 ? -0.240 4.778 8.363 1.00 81.38 69 PHE A O 1
ATOM 548 N N . ILE A 1 70 ? -0.139 4.289 6.170 1.00 73.56 70 ILE A N 1
ATOM 549 C CA . ILE A 1 70 ? 1.326 4.352 6.081 1.00 73.56 70 ILE A CA 1
ATOM 550 C C . ILE A 1 70 ? 1.820 5.750 6.472 1.00 73.56 70 ILE A C 1
ATOM 552 O O . ILE A 1 70 ? 2.730 5.872 7.292 1.00 73.56 70 ILE A O 1
ATOM 556 N N . ASN A 1 71 ? 1.203 6.807 5.940 1.00 72.50 71 ASN A N 1
ATOM 557 C CA . ASN A 1 71 ? 1.584 8.186 6.247 1.00 72.50 71 ASN A CA 1
ATOM 558 C C . ASN A 1 71 ? 1.361 8.534 7.728 1.00 72.50 71 ASN A C 1
ATOM 560 O O . ASN A 1 71 ? 2.221 9.175 8.334 1.00 72.50 71 ASN A O 1
ATOM 564 N N . LYS A 1 72 ? 0.257 8.071 8.331 1.00 76.00 72 LYS A N 1
ATOM 565 C CA . LYS A 1 72 ? -0.038 8.257 9.760 1.00 76.00 72 LYS A CA 1
ATOM 566 C C . LYS A 1 72 ? 1.024 7.588 10.639 1.00 76.00 72 LYS A C 1
ATOM 568 O O . LYS A 1 72 ? 1.566 8.235 11.531 1.00 76.00 72 LYS A O 1
ATOM 573 N N . ARG A 1 73 ? 1.388 6.334 10.352 1.00 72.25 73 ARG A N 1
ATOM 574 C CA . ARG A 1 73 ? 2.421 5.599 11.106 1.00 72.25 73 ARG A CA 1
ATOM 575 C C . ARG A 1 73 ? 3.820 6.204 10.931 1.00 72.25 73 ARG A C 1
ATOM 577 O O . ARG A 1 73 ? 4.560 6.317 11.904 1.00 72.25 73 ARG A O 1
ATOM 584 N N . ILE A 1 74 ? 4.170 6.676 9.732 1.00 60.06 74 ILE A N 1
ATOM 585 C CA . ILE A 1 74 ? 5.434 7.401 9.504 1.00 60.06 74 ILE A CA 1
ATOM 586 C C . ILE A 1 74 ? 5.471 8.699 10.322 1.00 60.06 74 ILE A C 1
ATOM 588 O O . ILE A 1 74 ? 6.485 8.990 10.953 1.00 60.06 74 ILE A O 1
ATOM 592 N N . ALA A 1 75 ? 4.374 9.463 10.354 1.00 63.94 75 ALA A N 1
ATOM 593 C CA . ALA A 1 75 ? 4.281 10.693 11.145 1.00 63.94 75 ALA A CA 1
ATOM 594 C C . ALA A 1 75 ? 4.397 10.439 12.660 1.00 63.94 75 ALA A C 1
ATOM 596 O O . ALA A 1 75 ? 4.898 11.289 13.390 1.00 63.94 75 ALA A O 1
ATOM 597 N N . GLN A 1 76 ? 3.984 9.256 13.119 1.00 71.69 76 GLN A N 1
ATOM 598 C CA . GLN A 1 76 ? 4.147 8.785 14.497 1.00 71.69 76 GLN A CA 1
ATOM 599 C C . GLN A 1 76 ? 5.561 8.246 14.801 1.00 71.69 76 GLN A C 1
ATOM 601 O O . GLN A 1 76 ? 5.850 7.915 15.947 1.00 71.69 76 GLN A O 1
ATOM 606 N N . GLY A 1 77 ? 6.455 8.175 13.807 1.00 56.94 77 GLY A N 1
ATOM 607 C CA . GLY A 1 77 ? 7.845 7.743 13.978 1.00 56.94 77 GLY A CA 1
ATOM 608 C C . GLY A 1 77 ? 8.084 6.239 13.826 1.00 56.94 77 GLY A C 1
ATOM 609 O O . GLY A 1 77 ? 9.193 5.781 14.102 1.00 56.94 77 GLY A O 1
ATOM 610 N N . TYR A 1 78 ? 7.094 5.469 13.363 1.00 57.41 78 TYR A N 1
ATOM 611 C CA . TYR A 1 78 ? 7.263 4.032 13.149 1.00 57.41 78 TYR A CA 1
ATOM 612 C C . TYR A 1 78 ? 8.163 3.747 11.931 1.00 57.41 78 TYR A C 1
ATOM 614 O O . TYR A 1 78 ? 7.972 4.335 10.858 1.00 57.41 78 TYR A O 1
ATOM 622 N N . PRO A 1 79 ? 9.135 2.823 12.043 1.00 60.94 79 PRO A N 1
ATOM 623 C CA . PRO A 1 79 ? 9.977 2.424 10.926 1.00 60.94 79 PRO A CA 1
ATOM 624 C C . PRO A 1 79 ? 9.172 1.642 9.882 1.00 60.94 79 PRO A C 1
ATOM 626 O O . PRO A 1 79 ? 8.299 0.836 10.195 1.00 60.94 79 PRO A O 1
ATOM 629 N N . THR A 1 80 ? 9.518 1.811 8.604 1.00 57.03 80 THR A N 1
ATOM 630 C CA . THR A 1 80 ? 8.802 1.184 7.475 1.00 57.03 80 THR A CA 1
ATOM 631 C C . THR A 1 80 ? 8.728 -0.346 7.569 1.00 57.03 80 THR A C 1
ATOM 633 O O . THR A 1 80 ? 7.775 -0.947 7.077 1.00 57.03 80 THR A O 1
ATOM 636 N N . SER A 1 81 ? 9.709 -0.986 8.210 1.00 58.75 81 SER A N 1
ATOM 637 C CA . SER A 1 81 ? 9.711 -2.431 8.469 1.00 58.75 81 SER A CA 1
ATOM 638 C C . SER A 1 81 ? 8.591 -2.869 9.412 1.00 58.75 81 SER A C 1
ATOM 640 O O . SER A 1 81 ? 7.989 -3.915 9.190 1.00 58.75 81 SER A O 1
ATOM 642 N N . GLU A 1 82 ? 8.301 -2.069 10.435 1.00 69.12 82 GLU A N 1
ATOM 643 C CA . GLU A 1 82 ? 7.255 -2.341 11.422 1.00 69.12 82 GLU A CA 1
ATOM 644 C C . GLU A 1 82 ? 5.871 -2.101 10.818 1.00 69.12 82 GLU A C 1
ATOM 646 O O . GLU A 1 82 ? 5.004 -2.962 10.910 1.00 69.12 82 GLU A O 1
ATOM 651 N N . ILE A 1 83 ? 5.715 -1.024 10.043 1.00 71.06 83 ILE A N 1
ATOM 652 C CA . ILE A 1 83 ? 4.498 -0.752 9.260 1.00 71.06 83 ILE A CA 1
ATOM 653 C C . ILE A 1 83 ? 4.210 -1.902 8.284 1.00 71.06 83 ILE A C 1
ATOM 655 O O . ILE A 1 83 ? 3.076 -2.359 8.149 1.00 71.06 83 ILE A O 1
ATOM 659 N N . GLY A 1 84 ? 5.246 -2.398 7.599 1.00 67.12 84 GLY A N 1
ATOM 660 C CA . GLY A 1 84 ? 5.122 -3.532 6.6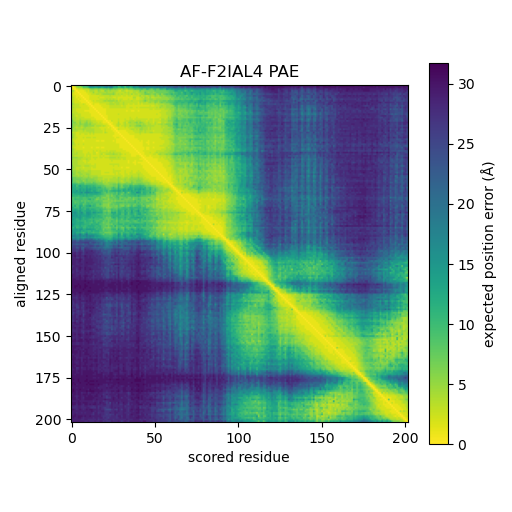85 1.00 67.12 84 GLY A CA 1
ATOM 661 C C . GLY A 1 84 ? 4.742 -4.834 7.390 1.00 67.12 84 GLY A C 1
ATOM 662 O O . GLY A 1 84 ? 3.991 -5.632 6.827 1.00 67.12 84 GLY A O 1
ATOM 663 N N . PHE A 1 85 ? 5.231 -5.045 8.612 1.00 75.25 85 PHE A N 1
ATOM 664 C CA . PHE A 1 85 ? 4.847 -6.183 9.441 1.00 75.25 85 PHE A CA 1
ATOM 665 C C . PHE A 1 85 ? 3.383 -6.076 9.889 1.00 75.25 85 PHE A C 1
ATOM 667 O O . PHE A 1 85 ? 2.627 -7.025 9.696 1.00 75.25 85 PHE A O 1
ATOM 674 N N . GLU A 1 86 ? 2.953 -4.902 10.353 1.00 78.69 86 GLU A N 1
ATOM 675 C CA . GLU A 1 86 ? 1.580 -4.644 10.800 1.00 78.69 86 GLU A CA 1
ATOM 676 C C . GLU A 1 86 ? 0.560 -4.819 9.658 1.00 78.69 86 GLU A C 1
ATOM 678 O O . GLU A 1 86 ? -0.482 -5.455 9.820 1.00 78.69 86 GLU A O 1
ATOM 683 N N . LEU A 1 87 ? 0.882 -4.335 8.454 1.00 78.81 87 LEU A N 1
ATOM 684 C CA . LEU A 1 87 ? 0.060 -4.561 7.260 1.00 78.81 87 LEU A CA 1
ATOM 685 C C . LEU A 1 87 ? -0.034 -6.051 6.907 1.00 78.81 87 LEU A C 1
ATOM 687 O O . LEU A 1 87 ? -1.113 -6.547 6.577 1.00 78.81 87 LEU A O 1
ATOM 691 N N . LYS A 1 88 ? 1.080 -6.783 7.018 1.00 76.19 88 LYS A N 1
ATOM 692 C CA . LYS A 1 88 ? 1.134 -8.218 6.726 1.00 76.19 88 LYS A CA 1
ATOM 693 C C . LYS A 1 88 ? 0.315 -9.040 7.721 1.00 76.19 88 LYS A C 1
ATOM 695 O O . LYS A 1 88 ? -0.408 -9.936 7.290 1.00 76.19 88 LYS A O 1
ATOM 700 N N . GLU A 1 89 ? 0.398 -8.745 9.018 1.00 79.44 89 GLU A N 1
ATOM 701 C CA . GLU A 1 89 ? -0.431 -9.394 10.048 1.00 79.44 89 GLU A CA 1
ATOM 702 C C . GLU A 1 89 ? -1.925 -9.166 9.805 1.00 79.44 89 GLU A C 1
ATOM 704 O O . GLU A 1 89 ? -2.746 -10.049 10.046 1.00 79.44 89 GLU A O 1
ATOM 709 N N . ARG A 1 90 ? -2.274 -8.014 9.229 1.00 75.69 90 ARG A N 1
ATOM 710 C CA . ARG A 1 90 ? -3.643 -7.661 8.838 1.00 75.69 90 ARG A CA 1
ATOM 711 C C . ARG A 1 90 ? -4.054 -8.223 7.467 1.00 75.69 90 ARG A C 1
ATOM 713 O O . ARG A 1 90 ? -5.106 -7.859 6.949 1.00 75.69 90 ARG A O 1
ATOM 720 N N . GLY A 1 91 ? -3.253 -9.120 6.884 1.00 67.81 91 GLY A N 1
ATOM 721 C CA . GLY A 1 91 ? -3.550 -9.811 5.625 1.00 67.81 91 GLY A CA 1
ATOM 722 C C . GLY A 1 91 ? -3.281 -8.986 4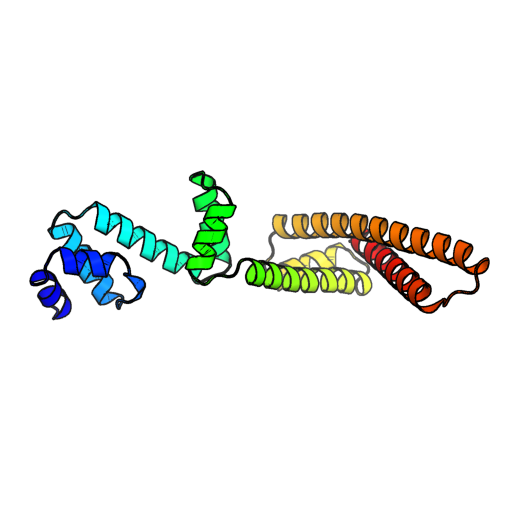.365 1.00 67.81 91 GLY A C 1
ATOM 723 O O . GLY A 1 91 ? -3.661 -9.400 3.271 1.00 67.81 91 GLY A O 1
ATOM 724 N N . ILE A 1 92 ? -2.622 -7.833 4.492 1.00 71.56 92 ILE A N 1
ATOM 725 C CA . ILE A 1 92 ? -2.333 -6.932 3.380 1.00 71.56 92 ILE A CA 1
ATOM 726 C C . ILE A 1 92 ? -0.915 -7.178 2.893 1.00 71.56 92 ILE A C 1
ATOM 728 O O . ILE A 1 92 ? 0.077 -6.833 3.539 1.00 71.56 92 ILE A O 1
ATOM 732 N N . ASN A 1 93 ? -0.809 -7.766 1.707 1.00 67.12 93 ASN A N 1
ATOM 733 C CA . ASN A 1 93 ? 0.479 -7.993 1.084 1.00 67.12 93 ASN A CA 1
ATOM 734 C C . ASN A 1 93 ? 0.954 -6.724 0.357 1.00 67.12 93 ASN A C 1
ATOM 736 O O . ASN A 1 93 ? 0.496 -6.405 -0.741 1.00 67.12 93 ASN A O 1
ATOM 740 N N . MET A 1 94 ? 1.927 -6.021 0.945 1.00 55.72 94 MET A N 1
ATOM 741 C CA . MET A 1 94 ? 2.585 -4.851 0.339 1.00 55.72 94 MET A CA 1
ATOM 742 C C . MET A 1 94 ? 3.116 -5.119 -1.083 1.00 55.72 94 MET A C 1
ATOM 744 O O . MET A 1 94 ? 3.112 -4.208 -1.913 1.00 55.72 94 MET A O 1
ATOM 748 N N . PHE A 1 95 ? 3.505 -6.359 -1.407 1.00 50.50 95 PHE A N 1
ATOM 749 C CA . PHE A 1 95 ? 3.923 -6.730 -2.764 1.00 50.50 95 PHE A CA 1
ATOM 750 C C . PHE A 1 95 ? 2.757 -6.790 -3.757 1.00 50.50 95 PHE A C 1
ATOM 752 O O . PHE A 1 95 ? 2.942 -6.448 -4.923 1.00 50.50 95 PHE A O 1
ATOM 759 N N . GLU A 1 96 ? 1.550 -7.176 -3.333 1.00 51.78 96 GLU A N 1
ATOM 760 C CA . GLU A 1 96 ? 0.367 -7.155 -4.206 1.00 51.78 96 GLU A CA 1
ATOM 761 C C . GLU A 1 96 ? -0.099 -5.728 -4.495 1.00 51.78 96 GLU A C 1
ATOM 763 O O . GLU A 1 96 ? -0.497 -5.432 -5.622 1.00 51.78 96 GLU A O 1
ATOM 768 N N . ILE A 1 97 ? 0.014 -4.825 -3.519 1.00 51.44 97 ILE A N 1
ATOM 769 C CA . ILE A 1 97 ? -0.307 -3.403 -3.702 1.00 51.44 97 ILE A CA 1
ATOM 770 C C . ILE A 1 97 ? 0.722 -2.734 -4.612 1.00 51.44 97 ILE A C 1
ATOM 772 O O . ILE A 1 97 ? 0.345 -2.028 -5.548 1.00 51.44 97 ILE A O 1
ATOM 776 N N . GLN A 1 98 ? 2.016 -3.001 -4.406 1.00 48.78 98 GLN A N 1
ATOM 777 C CA . GLN A 1 98 ? 3.063 -2.527 -5.312 1.00 48.78 98 GLN A CA 1
ATOM 778 C C . GLN A 1 98 ? 2.917 -3.105 -6.724 1.00 48.78 98 GLN A C 1
ATOM 780 O O . GLN A 1 98 ? 3.109 -2.365 -7.684 1.00 48.78 98 GLN A O 1
ATOM 785 N N . ASN A 1 99 ? 2.518 -4.371 -6.881 1.00 44.84 99 ASN A N 1
ATOM 786 C CA . ASN A 1 99 ? 2.260 -4.960 -8.198 1.00 44.84 99 ASN A CA 1
ATOM 787 C C . ASN A 1 99 ? 0.991 -4.402 -8.860 1.00 44.84 99 ASN A C 1
ATOM 789 O O . ASN A 1 99 ? 0.994 -4.177 -10.069 1.00 44.84 99 ASN A O 1
ATOM 793 N N . ARG A 1 100 ? -0.084 -4.120 -8.108 1.00 46.34 100 ARG A N 1
ATOM 794 C CA . ARG A 1 100 ? -1.280 -3.446 -8.649 1.00 46.34 100 ARG A CA 1
ATOM 795 C C . ARG A 1 100 ? -0.971 -2.022 -9.094 1.00 46.34 100 ARG A C 1
ATOM 797 O O . ARG A 1 100 ? -1.308 -1.670 -10.223 1.00 46.34 100 ARG A O 1
ATOM 804 N N . LYS A 1 101 ? -0.278 -1.239 -8.259 1.00 50.31 101 LYS A N 1
ATOM 805 C CA . LYS A 1 101 ? 0.183 0.113 -8.611 1.00 50.31 101 LYS A CA 1
ATOM 806 C C . LYS A 1 101 ? 1.180 0.077 -9.771 1.00 50.31 101 LYS A C 1
ATOM 808 O O . LYS A 1 101 ? 1.056 0.877 -10.687 1.00 50.31 101 LYS A O 1
ATOM 813 N N . GLY A 1 102 ? 2.100 -0.887 -9.794 1.00 48.00 102 GLY A N 1
ATOM 814 C CA . GLY A 1 102 ? 3.066 -1.091 -10.877 1.00 48.00 102 GLY A CA 1
ATOM 815 C C . GLY A 1 102 ? 2.408 -1.429 -12.217 1.00 48.00 102 GLY A C 1
ATOM 816 O O . GLY A 1 102 ? 2.754 -0.826 -13.231 1.00 48.00 102 GLY A O 1
ATOM 817 N N . ASN A 1 103 ? 1.406 -2.313 -12.221 1.00 47.53 103 ASN A N 1
ATOM 818 C CA . ASN A 1 103 ? 0.643 -2.665 -13.422 1.00 47.53 103 ASN A CA 1
ATOM 819 C C . ASN A 1 103 ? -0.237 -1.503 -13.908 1.00 47.53 103 ASN A C 1
ATOM 821 O O . ASN A 1 103 ? -0.311 -1.247 -15.108 1.00 47.53 103 ASN A O 1
ATOM 825 N N . GLN A 1 104 ? -0.882 -0.766 -13.000 1.00 49.69 104 GLN A N 1
ATOM 826 C CA . GLN A 1 104 ? -1.649 0.432 -13.359 1.00 49.69 104 GLN A CA 1
ATOM 827 C C . GLN A 1 104 ? -0.745 1.549 -13.894 1.00 49.69 104 GLN A C 1
ATOM 829 O O . GLN A 1 104 ? -1.067 2.158 -14.914 1.00 49.69 104 GLN A O 1
ATOM 834 N N . GLU A 1 105 ? 0.414 1.773 -13.271 1.00 52.56 105 GLU A N 1
ATOM 835 C CA . GLU A 1 105 ? 1.450 2.672 -13.777 1.00 52.56 105 GLU A CA 1
ATOM 836 C C . GLU A 1 105 ? 1.914 2.237 -15.175 1.00 52.56 105 GLU A C 1
ATOM 838 O O . GLU A 1 105 ? 2.009 3.070 -16.071 1.00 52.56 105 GLU A O 1
ATOM 843 N N . GLU A 1 106 ? 2.159 0.946 -15.417 1.00 52.81 106 GLU A N 1
ATOM 844 C CA . GLU A 1 106 ? 2.587 0.443 -16.730 1.00 52.81 106 GLU A CA 1
ATOM 845 C C . GLU A 1 106 ? 1.509 0.605 -17.818 1.00 52.81 106 GLU A C 1
ATOM 847 O O . GLU A 1 106 ? 1.823 0.958 -18.962 1.00 52.81 106 GLU A O 1
ATOM 852 N N . VAL A 1 107 ? 0.229 0.458 -17.464 1.00 55.16 107 VAL A N 1
ATOM 853 C CA . VAL A 1 107 ? -0.912 0.763 -18.346 1.00 55.16 107 VAL A CA 1
ATOM 854 C C . VAL A 1 107 ? -1.013 2.266 -18.638 1.00 55.16 107 VAL A C 1
ATOM 856 O O . VAL A 1 107 ? -1.274 2.660 -19.776 1.00 55.16 107 VAL A O 1
ATOM 859 N N . LEU A 1 108 ? -0.775 3.126 -17.647 1.00 54.41 108 LEU A N 1
ATOM 860 C CA . LEU A 1 108 ? -0.754 4.579 -17.843 1.00 54.41 108 LEU A CA 1
ATOM 861 C C . LEU A 1 108 ? 0.448 5.016 -18.695 1.00 54.41 108 LEU A C 1
ATOM 863 O O . LEU A 1 108 ? 0.299 5.863 -19.575 1.00 54.41 108 LEU A O 1
ATOM 867 N N . TYR A 1 109 ? 1.618 4.398 -18.503 1.00 59.16 109 TYR A N 1
ATOM 868 C CA . TYR A 1 109 ? 2.824 4.667 -19.287 1.00 59.16 109 TYR A CA 1
ATOM 869 C C . TYR A 1 109 ? 2.694 4.215 -20.741 1.00 59.16 109 TYR A C 1
ATOM 871 O O . TYR A 1 109 ? 3.018 4.990 -21.640 1.00 59.16 109 TYR A O 1
ATOM 879 N N . SER A 1 110 ? 2.212 2.993 -20.985 1.00 55.50 110 SER A N 1
ATOM 880 C CA . SER A 1 110 ? 1.966 2.496 -22.347 1.00 55.50 110 SER A CA 1
ATOM 881 C C . SER A 1 110 ? 0.984 3.401 -23.090 1.00 55.50 110 SER A C 1
ATOM 883 O O . SER A 1 110 ? 1.283 3.845 -24.194 1.00 55.50 110 SER A O 1
ATOM 885 N N . ARG A 1 111 ? -0.104 3.825 -22.437 1.00 58.97 111 ARG A N 1
ATOM 886 C CA . ARG A 1 111 ? -1.076 4.748 -23.040 1.00 58.97 111 ARG A CA 1
ATOM 887 C C . ARG A 1 111 ? -0.549 6.168 -23.250 1.00 58.97 111 ARG A C 1
ATOM 889 O O . ARG A 1 111 ? -0.918 6.788 -24.242 1.00 58.97 111 ARG A O 1
ATOM 896 N N . LEU A 1 112 ? 0.315 6.685 -22.373 1.00 61.09 112 LEU A N 1
ATOM 897 C CA . LEU A 1 112 ? 1.020 7.963 -22.575 1.00 61.09 112 LEU A CA 1
ATOM 898 C C . LEU A 1 112 ? 1.900 7.929 -23.831 1.00 61.09 112 LEU A C 1
ATOM 900 O O . LEU A 1 112 ? 1.914 8.885 -24.609 1.00 61.09 112 LEU A O 1
ATOM 904 N N . VAL A 1 113 ? 2.611 6.818 -24.043 1.00 60.91 113 VAL A N 1
ATOM 905 C CA . VAL A 1 113 ? 3.425 6.597 -25.243 1.00 60.91 113 VAL A CA 1
ATOM 906 C C . VAL A 1 113 ? 2.540 6.434 -26.484 1.00 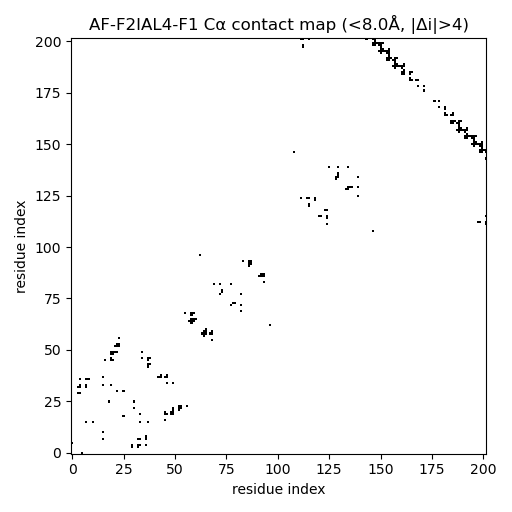60.91 113 VAL A C 1
ATOM 908 O O . VAL A 1 113 ? 2.790 7.096 -27.492 1.00 60.91 113 VAL A O 1
ATOM 911 N N . ASP A 1 114 ? 1.468 5.646 -26.402 1.00 60.06 114 ASP A N 1
ATOM 912 C CA . ASP A 1 114 ? 0.550 5.395 -27.520 1.00 60.06 114 ASP A CA 1
ATOM 913 C C . ASP A 1 114 ? -0.188 6.660 -27.968 1.00 60.06 114 ASP A C 1
ATOM 915 O O . ASP A 1 114 ? -0.235 6.953 -29.164 1.00 60.06 114 ASP A O 1
ATOM 919 N N . LEU A 1 115 ? -0.709 7.458 -27.027 1.00 57.16 115 LEU A N 1
ATOM 920 C CA . LEU A 1 115 ? -1.404 8.719 -27.313 1.00 57.16 115 LEU A CA 1
ATOM 921 C C . LEU A 1 115 ? -0.482 9.761 -27.947 1.00 57.16 115 LEU A C 1
ATOM 923 O O . LEU A 1 115 ? -0.917 10.544 -28.789 1.00 57.16 115 LEU A O 1
ATOM 927 N N . LYS A 1 116 ? 0.797 9.776 -27.569 1.00 57.78 116 LYS A N 1
ATOM 928 C CA . LYS A 1 116 ? 1.793 10.656 -28.179 1.00 57.78 116 LYS A CA 1
ATOM 929 C C . LYS A 1 116 ? 2.196 10.193 -29.584 1.00 57.78 116 LYS A C 1
ATOM 931 O O . LYS A 1 116 ? 2.423 11.026 -30.458 1.00 57.78 116 LYS A O 1
ATOM 936 N N . ASN A 1 117 ? 2.264 8.882 -29.807 1.00 55.84 117 ASN A N 1
ATOM 937 C CA . ASN A 1 117 ? 2.565 8.306 -31.118 1.00 55.84 117 ASN A CA 1
ATOM 938 C C . ASN A 1 117 ? 1.396 8.462 -32.108 1.00 55.84 117 ASN A C 1
ATOM 940 O O . ASN A 1 117 ? 1.633 8.568 -33.308 1.00 55.84 117 ASN A O 1
ATOM 944 N N . THR A 1 118 ? 0.151 8.517 -31.622 1.00 54.06 118 THR A N 1
ATOM 945 C CA . THR A 1 118 ? -1.054 8.729 -32.452 1.00 54.06 118 THR A CA 1
ATOM 946 C C . THR A 1 118 ? -1.478 10.192 -32.579 1.00 54.06 118 THR A C 1
ATOM 948 O O . THR A 1 118 ? -2.136 10.547 -33.554 1.00 54.06 118 THR A O 1
ATOM 951 N N . SER A 1 119 ? -1.095 11.064 -31.642 1.00 51.62 119 SER A N 1
ATOM 952 C CA . SER A 1 119 ? -1.462 12.482 -31.654 1.00 51.62 119 SER A CA 1
ATOM 953 C C . SER A 1 119 ? -0.212 13.351 -31.525 1.00 51.62 119 SER A C 1
ATOM 955 O O . SER A 1 119 ? 0.299 13.595 -30.434 1.00 51.62 119 SER A O 1
ATOM 957 N N . GLY A 1 120 ? 0.286 13.856 -32.656 1.00 51.88 120 GLY A N 1
ATOM 958 C CA . GLY A 1 120 ? 1.516 14.655 -32.753 1.00 51.88 120 GLY A CA 1
ATOM 959 C C . GLY A 1 120 ? 1.498 16.034 -32.066 1.00 51.88 120 GLY A C 1
ATOM 960 O O . GLY A 1 120 ? 2.338 16.872 -32.383 1.00 51.88 120 GLY A O 1
ATOM 961 N N . LYS A 1 121 ? 0.559 16.315 -31.150 1.00 52.94 121 LYS A N 1
ATOM 962 C CA . LYS A 1 121 ? 0.468 17.585 -30.405 1.00 52.94 121 LYS A CA 1
ATOM 963 C C . LYS A 1 121 ? 0.312 17.333 -28.902 1.00 52.94 121 LYS A C 1
ATOM 965 O O . LYS A 1 121 ? -0.788 17.074 -28.423 1.00 52.94 121 LYS A O 1
ATOM 970 N N . ASN A 1 122 ? 1.412 17.507 -28.163 1.00 56.09 122 ASN A N 1
ATOM 971 C CA . ASN A 1 122 ? 1.542 17.267 -26.715 1.00 56.09 122 ASN A CA 1
ATOM 972 C C . ASN A 1 122 ? 0.393 17.828 -25.846 1.00 56.09 122 ASN A C 1
ATOM 974 O O . ASN A 1 122 ? -0.033 17.158 -24.914 1.00 56.09 122 ASN A O 1
ATOM 978 N N . LYS A 1 123 ? -0.160 19.012 -26.153 1.00 52.53 123 LYS A N 1
ATOM 979 C CA . LYS A 1 123 ? -1.214 19.640 -25.325 1.00 52.53 123 LYS A CA 1
ATOM 980 C C . LYS A 1 123 ? -2.552 18.887 -25.335 1.00 52.53 123 LYS A C 1
ATOM 982 O O . LYS A 1 123 ? -3.205 18.793 -24.305 1.00 52.53 123 LYS A O 1
ATOM 987 N N . LEU A 1 124 ? -2.929 18.303 -26.474 1.00 46.66 124 LEU A N 1
ATOM 988 C CA . LEU A 1 124 ? -4.210 17.599 -26.645 1.00 46.66 124 LEU A CA 1
ATOM 989 C C . LEU A 1 124 ? -4.222 16.230 -25.939 1.00 46.66 124 LEU A C 1
ATOM 991 O O . LEU A 1 124 ? -5.276 15.640 -25.709 1.00 46.66 124 LEU A O 1
ATOM 995 N N . THR A 1 125 ? -3.034 15.727 -25.606 1.00 60.69 125 THR A N 1
ATOM 996 C CA . THR A 1 125 ? -2.807 14.455 -24.919 1.00 60.69 125 THR A CA 1
ATOM 997 C C . THR A 1 125 ? -2.972 14.595 -23.406 1.00 60.69 125 THR A C 1
ATOM 999 O O . THR A 1 125 ? -3.508 13.699 -22.760 1.00 60.69 125 THR A O 1
ATOM 1002 N N . GLU A 1 126 ? -2.573 15.735 -22.844 1.00 63.00 126 GLU A N 1
ATOM 1003 C CA . GLU 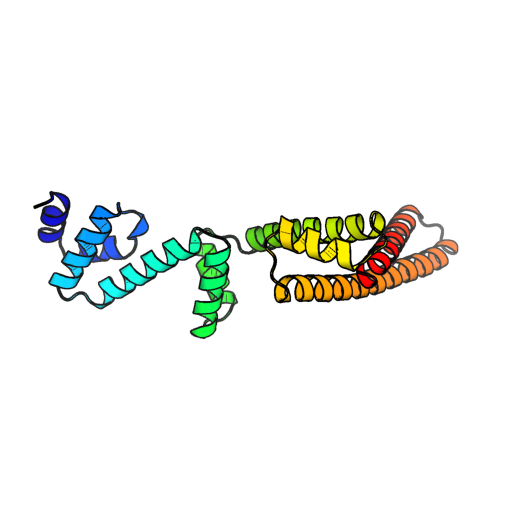A 1 126 ? -2.610 15.997 -21.401 1.00 63.00 126 GLU A CA 1
ATOM 1004 C C . GLU A 1 126 ? -4.032 16.219 -20.890 1.00 63.00 126 GLU A C 1
ATOM 1006 O O . GLU A 1 126 ? -4.430 15.597 -19.910 1.00 63.00 126 GLU A O 1
ATOM 1011 N N . GLU A 1 127 ? -4.832 17.024 -21.592 1.00 62.03 127 GLU A N 1
ATOM 1012 C CA . GLU A 1 127 ? -6.238 17.260 -21.232 1.00 62.03 127 GLU A CA 1
ATOM 1013 C C . GLU A 1 127 ? -7.089 15.985 -21.345 1.00 62.03 127 GLU A C 1
ATOM 1015 O O . GLU A 1 127 ? -7.949 15.725 -20.502 1.00 62.03 127 GLU A O 1
ATOM 1020 N N . LYS A 1 128 ? -6.814 15.129 -22.340 1.00 63.28 128 LYS A N 1
ATOM 1021 C CA . LYS A 1 128 ? -7.481 13.822 -22.489 1.00 63.28 128 LYS A CA 1
ATOM 1022 C C . LYS A 1 128 ? -7.099 12.828 -21.393 1.00 63.28 128 LYS A C 1
ATOM 1024 O O . LYS A 1 128 ? -7.921 11.998 -21.019 1.00 63.28 128 LYS A O 1
ATOM 1029 N N . LEU A 1 129 ? -5.868 12.890 -20.888 1.00 60.28 129 LEU A N 1
ATOM 1030 C CA . LEU A 1 129 ? -5.427 12.053 -19.770 1.00 60.28 129 LEU A CA 1
ATOM 1031 C C . LEU A 1 129 ? -6.010 12.541 -18.442 1.00 60.28 129 LEU A C 1
ATOM 1033 O O . LEU A 1 129 ? -6.540 11.723 -17.697 1.00 60.28 129 LEU A O 1
ATOM 1037 N N . LYS A 1 130 ? -5.988 13.855 -18.188 1.00 63.69 130 LYS A N 1
ATOM 1038 C CA . LYS A 1 130 ? -6.591 14.452 -16.987 1.00 63.69 130 LYS A CA 1
ATOM 1039 C C . LYS A 1 130 ? -8.088 14.173 -16.902 1.00 63.69 130 LYS A C 1
ATOM 1041 O O . LYS A 1 130 ? -8.554 13.689 -15.883 1.00 63.69 130 LYS A O 1
ATOM 1046 N N . SER A 1 131 ? -8.829 14.397 -17.989 1.00 60.16 131 SER A N 1
ATOM 1047 C CA . SER A 1 131 ? -10.286 14.190 -18.007 1.00 60.16 131 SER A CA 1
ATOM 1048 C C . SER A 1 131 ? -10.706 12.724 -17.886 1.00 60.16 131 SER A C 1
ATOM 1050 O O . SER A 1 131 ? -11.742 12.437 -17.300 1.00 60.16 131 SER A O 1
ATOM 1052 N N . ARG A 1 132 ? -9.922 11.780 -18.423 1.00 59.22 132 ARG A N 1
ATOM 1053 C CA . ARG A 1 132 ? -10.278 10.352 -18.407 1.00 59.22 132 ARG A CA 1
ATOM 1054 C C . ARG A 1 132 ? -9.934 9.643 -17.097 1.00 59.22 132 ARG A C 1
ATOM 1056 O O . ARG A 1 132 ? -10.531 8.611 -16.808 1.00 59.22 132 ARG A O 1
ATOM 1063 N N . TYR A 1 133 ? -8.952 10.156 -16.364 1.00 54.09 133 TYR A N 1
ATOM 1064 C CA . TYR A 1 133 ? -8.426 9.534 -15.147 1.00 54.09 133 TYR A CA 1
ATOM 1065 C C . TYR A 1 133 ? -8.547 10.429 -13.910 1.00 54.09 133 TYR A C 1
ATOM 1067 O O . TYR A 1 133 ? -7.997 10.079 -12.873 1.00 54.09 133 TYR A O 1
ATOM 1075 N N . GLU A 1 134 ? -9.236 11.567 -14.030 1.00 64.94 134 GLU A N 1
ATOM 1076 C CA . GLU A 1 134 ? -9.434 12.550 -12.954 1.00 64.94 134 GLU A CA 1
ATOM 1077 C C . GLU A 1 134 ? -8.117 12.983 -12.285 1.00 64.94 134 GLU A C 1
ATOM 1079 O O . GLU A 1 134 ? -8.060 13.235 -11.086 1.00 64.94 134 GLU A O 1
ATOM 1084 N N . LEU A 1 135 ? -7.038 13.056 -13.071 1.00 63.62 135 LEU A N 1
ATOM 1085 C CA . LEU A 1 135 ? -5.704 13.380 -12.567 1.00 63.62 135 LEU A CA 1
ATOM 1086 C C . LEU A 1 135 ? -5.545 14.886 -12.374 1.00 63.62 135 LEU A C 1
ATOM 1088 O O . LEU A 1 135 ? -5.870 15.678 -13.266 1.00 63.62 135 LEU A O 1
ATOM 1092 N N . THR A 1 136 ? -4.943 15.265 -11.255 1.00 73.75 136 THR A N 1
ATOM 1093 C CA . THR A 1 136 ? -4.494 16.635 -11.005 1.00 73.75 136 THR A CA 1
ATOM 1094 C C . THR A 1 136 ? -3.247 16.985 -11.828 1.00 73.75 136 THR A C 1
ATOM 1096 O O . THR A 1 136 ? -2.529 16.129 -12.359 1.00 73.75 136 THR A O 1
ATOM 1099 N N . ASP A 1 137 ? -2.963 18.283 -11.941 1.00 69.69 137 ASP A N 1
ATOM 1100 C CA . ASP A 1 137 ? -1.780 18.805 -12.634 1.00 69.69 137 ASP A CA 1
ATOM 1101 C C . ASP A 1 137 ? -0.470 18.320 -12.002 1.00 69.69 137 ASP A C 1
ATOM 1103 O O . ASP A 1 137 ? 0.498 18.026 -12.712 1.00 69.69 137 ASP A O 1
ATOM 1107 N N . GLU A 1 138 ? -0.461 18.195 -10.677 1.00 68.62 138 GLU A N 1
ATOM 1108 C CA . GLU A 1 138 ? 0.674 17.714 -9.895 1.00 68.62 138 GLU A CA 1
ATOM 1109 C C . GLU A 1 138 ? 0.943 16.228 -10.146 1.00 68.62 138 GLU A C 1
ATOM 1111 O O . GLU A 1 138 ? 2.075 15.854 -10.468 1.00 68.62 138 GLU A O 1
ATOM 1116 N N . GLU A 1 139 ? -0.103 15.398 -10.126 1.00 60.09 139 GLU A N 1
ATOM 1117 C CA . GLU A 1 139 ? -0.004 13.960 -10.401 1.00 60.09 139 GLU A CA 1
ATOM 1118 C C . GLU A 1 139 ? 0.468 13.695 -11.836 1.00 60.09 139 GLU A C 1
ATOM 1120 O O . GLU A 1 139 ? 1.355 12.870 -12.069 1.00 60.09 139 GLU A O 1
ATOM 1125 N N . LEU A 1 140 ? -0.047 14.441 -12.822 1.00 68.38 140 LEU A N 1
ATOM 1126 C CA . LEU A 1 140 ? 0.404 14.308 -14.208 1.00 68.38 140 LEU A CA 1
ATOM 1127 C C . LEU A 1 140 ? 1.879 14.712 -14.370 1.00 68.38 140 LEU A C 1
ATOM 1129 O O . LEU A 1 140 ? 2.638 14.048 -15.089 1.00 68.38 140 LEU A O 1
ATOM 1133 N N . ALA A 1 141 ? 2.299 15.800 -13.719 1.00 68.38 141 ALA A N 1
ATOM 1134 C CA . ALA A 1 141 ? 3.684 16.255 -13.754 1.00 68.38 141 ALA A CA 1
ATOM 1135 C C . ALA A 1 141 ? 4.628 15.235 -13.102 1.00 68.38 141 ALA A C 1
ATOM 1137 O O . ALA A 1 141 ? 5.726 14.991 -13.615 1.00 68.38 141 ALA A O 1
ATOM 1138 N N . GLU A 1 142 ? 4.207 14.607 -12.007 1.00 68.94 142 GLU A N 1
ATOM 1139 C CA . GLU A 1 142 ? 4.970 13.555 -11.350 1.00 68.94 142 GLU A CA 1
ATOM 1140 C C . GLU A 1 142 ? 5.094 12.301 -12.228 1.00 68.94 142 GLU A C 1
ATOM 1142 O O . GLU A 1 142 ? 6.206 11.795 -12.425 1.00 68.94 142 GLU A O 1
ATOM 1147 N N . ILE A 1 143 ? 3.993 11.848 -12.838 1.00 64.19 143 ILE A N 1
ATOM 1148 C CA . ILE A 1 143 ? 3.985 10.706 -13.763 1.00 64.19 143 ILE A CA 1
ATOM 1149 C C . ILE A 1 143 ? 4.957 10.949 -14.925 1.00 64.19 143 ILE A C 1
ATOM 1151 O O . ILE A 1 143 ? 5.757 10.068 -15.253 1.00 64.19 143 ILE A O 1
ATOM 1155 N N . LYS A 1 144 ? 4.970 12.158 -15.501 1.00 67.12 144 LYS A N 1
ATOM 1156 C CA . LYS A 1 144 ? 5.924 12.545 -16.555 1.00 67.12 144 LYS A CA 1
ATOM 1157 C C . LYS A 1 144 ? 7.373 12.518 -16.076 1.00 67.12 144 LYS A C 1
ATOM 1159 O O . LYS A 1 144 ? 8.229 11.932 -16.739 1.00 67.12 144 LYS A O 1
ATOM 1164 N N . ARG A 1 145 ? 7.676 13.103 -14.911 1.00 70.31 145 ARG A N 1
ATOM 1165 C CA . ARG A 1 145 ? 9.042 13.074 -14.351 1.00 70.31 145 ARG A CA 1
ATOM 1166 C C . ARG A 1 145 ? 9.521 11.640 -14.135 1.00 70.31 145 ARG A C 1
ATOM 1168 O O . ARG A 1 145 ? 10.660 11.316 -14.483 1.00 70.31 145 ARG A O 1
ATOM 1175 N N . ARG A 1 146 ? 8.656 10.769 -13.607 1.00 63.59 146 ARG A N 1
ATOM 1176 C CA . ARG A 1 146 ? 8.949 9.341 -13.425 1.00 63.59 146 ARG A CA 1
ATOM 1177 C C . ARG A 1 146 ? 9.144 8.625 -14.768 1.00 63.59 146 ARG A C 1
ATOM 1179 O O . ARG A 1 146 ? 10.105 7.864 -14.891 1.00 63.59 146 ARG A O 1
ATOM 1186 N N . ALA A 1 147 ? 8.333 8.924 -15.789 1.00 65.94 147 ALA A N 1
ATOM 1187 C CA . ALA A 1 147 ? 8.493 8.392 -17.148 1.00 65.94 147 ALA A CA 1
ATOM 1188 C C . ALA A 1 147 ? 9.856 8.761 -17.751 1.00 65.94 147 ALA A C 1
ATOM 1190 O O . ALA A 1 147 ? 10.582 7.886 -18.224 1.00 65.94 147 ALA A O 1
ATOM 1191 N N . VAL A 1 148 ? 10.256 10.033 -17.657 1.00 71.12 148 VAL A N 1
ATOM 1192 C CA . VAL A 1 148 ? 11.560 10.512 -18.138 1.00 71.12 148 VAL A CA 1
ATOM 1193 C C . VAL A 1 148 ? 12.707 9.837 -17.383 1.00 71.12 148 VAL A C 1
ATOM 1195 O O . VAL A 1 148 ? 13.703 9.444 -17.995 1.00 71.12 148 VAL A O 1
ATOM 1198 N N . ARG A 1 149 ? 12.579 9.664 -16.060 1.00 71.19 149 ARG A N 1
ATOM 1199 C CA . ARG A 1 149 ? 13.588 8.984 -15.232 1.00 71.19 149 ARG A CA 1
ATOM 1200 C C . ARG A 1 149 ? 13.736 7.514 -15.624 1.00 71.19 149 ARG A C 1
ATOM 1202 O O . ARG A 1 149 ? 14.856 7.085 -15.886 1.00 71.19 149 ARG A O 1
ATOM 1209 N N . ARG A 1 150 ? 12.628 6.776 -15.759 1.00 66.12 150 ARG A N 1
ATOM 1210 C CA . ARG A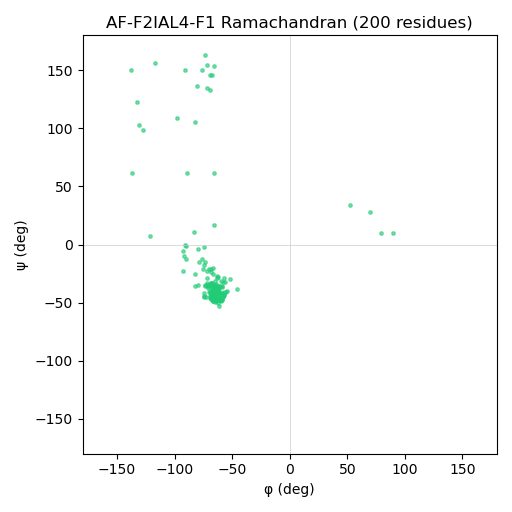 1 150 ? 12.634 5.388 -16.260 1.00 66.12 150 ARG A CA 1
ATOM 1211 C C . ARG A 1 150 ? 13.179 5.308 -17.683 1.00 66.12 150 ARG A C 1
ATOM 1213 O O . ARG A 1 150 ? 13.951 4.406 -17.979 1.00 66.12 150 ARG A O 1
ATOM 1220 N N . GLY A 1 151 ? 12.856 6.273 -18.543 1.00 65.94 151 GLY A N 1
ATOM 1221 C CA . GLY A 1 151 ? 13.407 6.367 -19.894 1.00 65.94 151 GLY A CA 1
ATOM 1222 C C . GLY A 1 151 ? 14.934 6.473 -19.898 1.00 65.94 151 GLY A C 1
ATOM 1223 O O . GLY A 1 151 ? 15.598 5.764 -20.652 1.00 65.94 151 GLY A O 1
ATOM 1224 N N . LYS A 1 152 ? 15.504 7.296 -19.005 1.00 71.00 152 LYS A N 1
ATOM 1225 C CA . LYS A 1 152 ? 16.960 7.383 -18.799 1.00 71.00 152 LYS A CA 1
ATOM 1226 C C . LYS A 1 152 ? 17.539 6.062 -18.286 1.00 71.00 152 LYS A C 1
ATOM 1228 O O . LYS A 1 152 ? 18.532 5.602 -18.840 1.00 71.00 152 LYS A O 1
ATOM 1233 N N . THR A 1 153 ? 16.914 5.433 -17.290 1.00 72.25 153 THR A N 1
ATOM 1234 C CA . THR A 1 153 ? 17.374 4.148 -16.739 1.00 72.25 153 THR A CA 1
ATOM 1235 C C . THR A 1 153 ? 17.342 3.033 -17.782 1.00 72.25 153 THR A C 1
ATOM 1237 O O . THR A 1 153 ? 18.345 2.353 -17.961 1.00 72.25 153 THR A O 1
ATOM 1240 N N . ASN A 1 154 ? 16.248 2.884 -18.532 1.00 68.12 154 ASN A N 1
ATOM 1241 C CA . ASN A 1 154 ? 16.127 1.876 -19.589 1.00 68.12 154 ASN A CA 1
ATOM 1242 C C . ASN A 1 154 ? 17.155 2.085 -20.701 1.00 68.12 154 ASN A C 1
ATOM 1244 O O . ASN A 1 154 ? 17.684 1.116 -21.233 1.00 68.12 154 ASN A O 1
ATOM 1248 N N . LEU A 1 155 ? 17.475 3.338 -21.030 1.00 69.75 155 LEU A N 1
ATOM 1249 C CA . LEU A 1 155 ? 18.507 3.655 -22.010 1.00 69.75 155 LEU A CA 1
ATOM 1250 C C . LEU A 1 155 ? 19.902 3.278 -21.497 1.00 69.75 155 LEU A C 1
ATOM 1252 O O . LEU A 1 155 ? 20.664 2.670 -22.239 1.00 69.75 155 LEU A O 1
ATOM 1256 N N . VAL A 1 156 ? 20.219 3.578 -20.233 1.00 75.38 156 VAL A N 1
ATOM 1257 C CA . VAL A 1 156 ? 21.489 3.170 -19.608 1.00 75.38 156 VAL A CA 1
ATOM 1258 C C . VAL A 1 156 ? 21.599 1.648 -19.566 1.00 75.38 156 VAL A C 1
ATOM 1260 O O . VAL A 1 156 ? 22.557 1.102 -20.099 1.00 75.38 156 VAL A O 1
ATOM 1263 N N . VAL A 1 157 ? 20.594 0.959 -19.021 1.00 71.19 157 VAL A N 1
ATOM 1264 C CA . VAL A 1 157 ? 20.571 -0.509 -18.933 1.00 71.19 157 VAL A CA 1
ATOM 1265 C C . VAL A 1 157 ? 20.640 -1.142 -20.322 1.00 71.19 157 VAL A C 1
ATOM 1267 O O . VAL A 1 157 ? 21.403 -2.081 -20.524 1.00 71.19 157 VAL A O 1
ATOM 1270 N N . GLY A 1 158 ? 19.898 -0.612 -21.296 1.00 66.31 158 GLY A N 1
ATOM 1271 C CA . GLY A 1 158 ? 19.904 -1.100 -22.672 1.00 66.31 158 GLY A CA 1
ATOM 1272 C C . GLY A 1 158 ? 21.259 -0.930 -23.362 1.00 66.31 158 GLY A C 1
ATOM 1273 O O . GLY A 1 158 ? 21.734 -1.873 -23.995 1.00 66.31 158 GLY A O 1
ATOM 1274 N N . ILE A 1 159 ? 21.923 0.222 -23.193 1.00 76.00 159 ILE A N 1
ATOM 1275 C CA . ILE A 1 159 ? 23.296 0.439 -23.681 1.00 76.00 159 ILE A CA 1
ATOM 1276 C C . ILE A 1 159 ? 24.254 -0.537 -23.002 1.00 76.00 159 ILE A C 1
ATOM 1278 O O . ILE A 1 159 ? 25.034 -1.188 -23.688 1.00 76.00 159 ILE A O 1
ATOM 1282 N N . THR A 1 160 ? 24.179 -0.690 -21.680 1.00 77.12 160 THR A N 1
ATOM 1283 C CA . THR A 1 160 ? 25.040 -1.613 -20.934 1.00 77.12 160 THR A CA 1
ATOM 1284 C C . THR A 1 160 ? 24.854 -3.057 -21.401 1.00 77.12 160 THR A C 1
ATOM 1286 O O . THR A 1 160 ? 25.843 -3.719 -21.702 1.00 77.12 160 THR A O 1
ATOM 1289 N N . LEU A 1 161 ? 23.612 -3.535 -21.545 1.00 74.38 161 LEU A N 1
ATOM 1290 C CA . LEU A 1 161 ? 23.330 -4.891 -22.029 1.00 74.38 161 LEU A CA 1
ATOM 1291 C C . LEU A 1 161 ? 23.840 -5.106 -23.455 1.00 74.38 161 LEU A C 1
ATOM 1293 O O . LEU A 1 161 ? 24.447 -6.138 -23.742 1.00 74.38 161 LEU A O 1
ATOM 1297 N N . THR A 1 162 ? 23.606 -4.136 -24.342 1.00 75.56 162 THR A N 1
ATOM 1298 C CA . THR A 1 162 ? 24.020 -4.219 -25.750 1.00 75.56 162 THR A CA 1
ATOM 1299 C C . THR A 1 162 ? 25.543 -4.222 -25.864 1.00 75.56 162 THR A C 1
ATOM 1301 O O . THR A 1 162 ? 26.099 -5.052 -26.577 1.00 75.56 162 THR A O 1
ATOM 1304 N N . SER A 1 163 ? 26.228 -3.357 -25.112 1.00 76.44 163 SER A N 1
ATOM 1305 C CA . SER A 1 163 ? 27.690 -3.284 -25.081 1.00 76.44 163 SER A CA 1
ATOM 1306 C C . SER A 1 163 ? 28.318 -4.548 -24.497 1.00 76.44 163 SER A C 1
ATOM 1308 O O . SER A 1 163 ? 29.238 -5.095 -25.097 1.00 76.44 163 SER A O 1
ATOM 1310 N N . ILE A 1 164 ? 27.805 -5.061 -23.372 1.00 79.44 164 ILE A N 1
ATOM 1311 C CA . ILE A 1 164 ? 28.304 -6.306 -22.767 1.00 79.44 164 ILE A CA 1
ATOM 1312 C C . ILE A 1 164 ? 28.103 -7.476 -23.729 1.00 79.44 164 ILE A C 1
ATOM 1314 O O . ILE A 1 164 ? 29.054 -8.218 -23.968 1.00 79.44 164 ILE A O 1
ATOM 1318 N N . SER A 1 165 ? 26.911 -7.603 -24.324 1.00 74.62 165 SER A N 1
ATOM 1319 C CA . SER A 1 165 ? 26.595 -8.663 -25.293 1.00 74.62 165 SER A CA 1
ATOM 1320 C C . SER A 1 165 ? 27.466 -8.561 -26.547 1.00 74.62 165 SER A C 1
ATOM 1322 O O . SER A 1 165 ? 27.933 -9.575 -27.051 1.00 74.62 165 SER A O 1
ATOM 1324 N N . GLY A 1 166 ? 27.740 -7.344 -27.030 1.00 72.62 166 GLY A N 1
ATOM 1325 C CA . GLY A 1 166 ? 28.626 -7.105 -28.171 1.00 72.62 166 GLY A CA 1
ATOM 1326 C C . GLY A 1 166 ? 30.082 -7.478 -27.885 1.00 72.62 166 GLY A C 1
ATOM 1327 O O 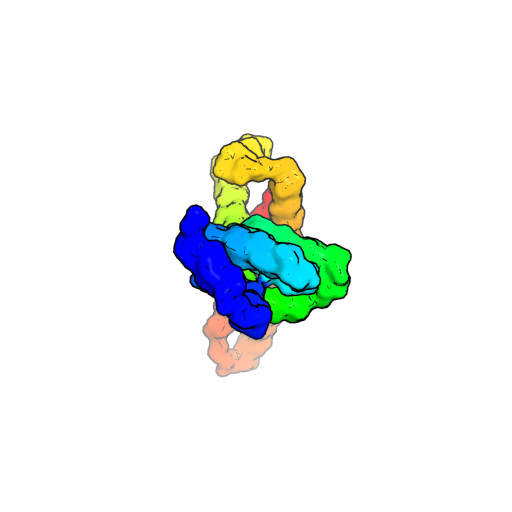. GLY A 1 166 ? 30.716 -8.148 -28.697 1.00 72.62 166 GLY A O 1
ATOM 1328 N N . ILE A 1 167 ? 30.602 -7.115 -26.708 1.00 76.56 167 ILE A N 1
ATOM 1329 C CA . ILE A 1 167 ? 31.965 -7.471 -26.279 1.00 76.56 167 ILE A CA 1
ATOM 1330 C C . ILE A 1 167 ? 32.096 -8.988 -26.097 1.00 76.56 167 ILE A C 1
ATOM 1332 O O . ILE A 1 167 ? 33.057 -9.586 -26.577 1.00 76.56 167 ILE A O 1
ATOM 1336 N N . THR A 1 168 ? 31.120 -9.634 -25.454 1.00 70.75 168 THR A N 1
ATOM 1337 C CA . THR A 1 168 ? 31.129 -11.099 -25.289 1.00 70.75 168 THR A CA 1
ATOM 1338 C C . THR A 1 168 ? 30.926 -11.838 -26.609 1.00 70.75 168 THR A C 1
ATOM 1340 O O . THR A 1 168 ? 31.542 -12.884 -26.803 1.00 70.75 168 THR A O 1
ATOM 1343 N N . PHE A 1 169 ? 30.151 -11.292 -27.551 1.00 69.31 169 PHE A N 1
ATOM 1344 C CA . PHE A 1 169 ? 30.042 -11.819 -28.916 1.00 69.31 169 PHE A CA 1
ATOM 1345 C C . PHE A 1 169 ? 31.369 -11.740 -29.675 1.00 69.31 169 PHE A C 1
ATOM 1347 O O . PHE A 1 169 ? 31.772 -12.717 -30.297 1.00 69.31 169 PHE A O 1
ATOM 1354 N N . LEU A 1 170 ? 32.091 -10.621 -29.573 1.00 69.50 170 LEU A N 1
ATOM 1355 C CA . LEU A 1 170 ? 33.425 -10.496 -30.163 1.00 69.50 170 LEU A CA 1
ATOM 1356 C C . LEU A 1 170 ? 34.416 -11.488 -29.542 1.00 69.50 170 LEU A C 1
ATOM 1358 O O . LEU A 1 170 ? 35.155 -12.133 -30.275 1.00 69.50 170 LEU A O 1
ATOM 1362 N N . MET A 1 171 ? 34.398 -11.670 -28.218 1.00 69.19 171 MET A N 1
ATOM 1363 C CA . MET A 1 171 ? 35.278 -12.633 -27.538 1.00 69.19 171 MET A CA 1
ATOM 1364 C C . MET A 1 171 ? 34.956 -14.094 -27.896 1.00 69.19 171 MET A C 1
ATOM 1366 O O . MET A 1 171 ? 35.863 -14.888 -28.124 1.00 69.19 171 MET A O 1
ATOM 1370 N N . THR A 1 172 ? 33.673 -14.450 -28.006 1.00 67.69 172 THR A N 1
ATOM 1371 C CA . THR A 1 172 ? 33.232 -15.797 -28.427 1.00 67.69 172 THR A CA 1
ATOM 1372 C C . THR A 1 172 ? 33.359 -16.034 -29.930 1.00 67.69 172 THR A C 1
ATOM 1374 O O . THR A 1 172 ? 33.302 -17.171 -30.376 1.00 67.69 172 THR A O 1
ATOM 1377 N N . PHE A 1 173 ? 33.596 -15.006 -30.743 1.00 62.25 173 PHE A N 1
ATOM 1378 C CA . PHE A 1 173 ? 33.976 -15.212 -32.141 1.00 62.25 173 PHE A CA 1
ATOM 1379 C C . PHE A 1 173 ? 35.362 -15.876 -32.266 1.00 62.25 173 PHE A C 1
ATOM 1381 O O . PHE A 1 173 ? 35.613 -16.579 -33.241 1.00 62.25 173 PHE A O 1
ATOM 1388 N N . PHE A 1 174 ? 36.226 -15.713 -31.255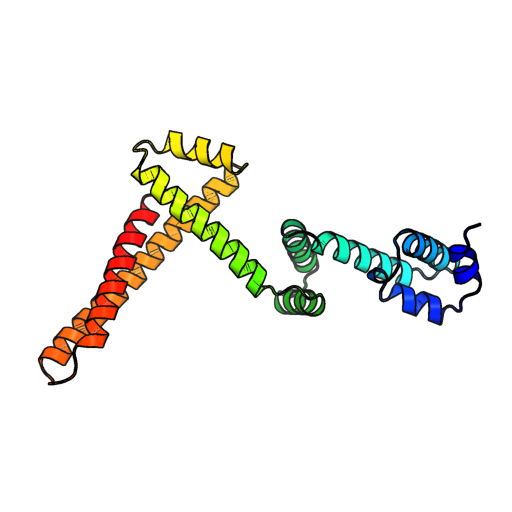 1.00 61.47 174 PHE A N 1
ATOM 1389 C CA . PHE A 1 174 ? 37.560 -16.323 -31.178 1.00 61.47 174 PHE A CA 1
ATOM 1390 C C . PHE A 1 174 ? 37.602 -17.672 -30.433 1.00 61.47 174 PHE A C 1
ATOM 1392 O O . PHE A 1 174 ? 38.648 -18.314 -30.412 1.00 61.47 174 PHE A O 1
ATOM 1399 N N . MET A 1 175 ? 36.496 -18.122 -29.829 1.00 58.88 175 MET A N 1
ATOM 1400 C CA . MET A 1 175 ? 36.407 -19.384 -29.079 1.00 58.88 175 MET A CA 1
ATOM 1401 C C . MET A 1 175 ? 35.147 -20.147 -29.508 1.00 58.88 175 MET A C 1
ATOM 1403 O O . MET A 1 175 ? 34.057 -19.601 -29.409 1.00 58.88 175 MET A O 1
ATOM 1407 N N . GLU A 1 176 ? 35.270 -21.391 -29.983 1.00 57.53 176 GLU A N 1
ATOM 1408 C CA . GLU A 1 176 ? 34.195 -22.210 -30.589 1.00 57.53 176 GLU A CA 1
ATOM 1409 C C . GLU A 1 176 ? 33.053 -22.616 -29.619 1.00 57.53 176 GLU A C 1
ATOM 1411 O O . GLU A 1 176 ? 32.788 -23.791 -29.373 1.00 57.53 176 GLU A O 1
ATOM 1416 N N . HIS A 1 177 ? 32.336 -21.645 -29.055 1.00 58.38 177 HIS A N 1
ATOM 1417 C CA . HIS A 1 177 ? 31.253 -21.848 -28.093 1.00 58.38 177 HIS A CA 1
ATOM 1418 C C . HIS A 1 177 ? 29.890 -21.348 -28.616 1.00 58.38 177 HIS A C 1
ATOM 1420 O O . HIS A 1 177 ? 29.825 -20.505 -29.519 1.00 58.38 177 HIS A O 1
ATOM 1426 N N . PRO A 1 178 ? 28.766 -21.886 -28.092 1.00 56.62 178 PRO A N 1
ATOM 1427 C CA . PRO A 1 178 ? 27.440 -21.675 -28.671 1.00 56.62 178 PRO A CA 1
ATOM 1428 C C . PRO A 1 178 ? 26.934 -20.230 -28.516 1.00 56.62 178 PRO A C 1
ATOM 1430 O O . PRO A 1 178 ? 26.940 -19.646 -27.436 1.00 56.62 178 PRO A O 1
ATOM 1433 N N . ARG A 1 179 ? 26.427 -19.673 -29.624 1.00 58.16 179 ARG A N 1
ATOM 1434 C CA . ARG A 1 179 ? 26.148 -18.235 -29.829 1.00 58.16 179 ARG A CA 1
ATOM 1435 C C . ARG A 1 179 ? 24.732 -17.775 -29.430 1.00 58.16 179 ARG A C 1
ATOM 1437 O O . ARG A 1 179 ? 24.412 -16.594 -29.552 1.00 58.16 179 ARG A O 1
ATOM 1444 N N . PHE A 1 180 ? 23.865 -18.682 -28.972 1.00 54.88 180 PHE A N 1
ATOM 1445 C CA . PHE A 1 180 ? 22.423 -18.418 -28.835 1.00 54.88 180 PHE A CA 1
ATOM 1446 C C . PHE A 1 180 ? 22.041 -17.501 -27.657 1.00 54.88 180 PHE A C 1
ATOM 1448 O O . PHE A 1 180 ? 21.146 -16.675 -27.814 1.00 54.88 180 PHE A O 1
ATOM 1455 N N . ALA A 1 181 ? 22.739 -17.565 -26.516 1.00 56.59 181 ALA A N 1
ATOM 1456 C CA . ALA A 1 181 ? 22.435 -16.717 -25.350 1.00 56.59 181 ALA A CA 1
ATOM 1457 C C . ALA A 1 181 ? 22.829 -15.233 -25.543 1.00 56.59 181 ALA A C 1
ATOM 1459 O O . ALA A 1 181 ? 22.276 -14.338 -24.899 1.00 56.59 181 ALA A O 1
ATOM 1460 N N . LEU A 1 182 ? 23.766 -14.955 -26.457 1.00 59.66 182 LEU A N 1
ATOM 1461 C CA . LEU A 1 182 ? 24.289 -13.608 -26.716 1.00 59.66 182 LEU A CA 1
ATOM 1462 C C . LEU A 1 182 ? 23.353 -12.778 -27.601 1.00 59.66 182 LEU A C 1
ATOM 1464 O O . LEU A 1 182 ? 23.187 -11.576 -27.386 1.00 59.66 182 LEU A O 1
ATOM 1468 N N . LEU A 1 183 ? 22.676 -13.428 -28.551 1.00 61.53 183 LEU A N 1
ATOM 1469 C CA . LEU A 1 183 ? 21.688 -12.780 -29.416 1.00 61.53 183 LEU A CA 1
ATOM 1470 C C . LEU A 1 183 ? 20.435 -12.349 -28.636 1.00 61.53 183 LEU A C 1
ATOM 1472 O O . LEU A 1 183 ? 19.897 -11.273 -28.900 1.00 61.53 183 LEU A O 1
ATOM 1476 N N . SER A 1 184 ? 20.008 -13.121 -27.628 1.00 64.94 184 SER A N 1
ATOM 1477 C CA . SER A 1 184 ? 18.888 -12.734 -26.755 1.00 64.94 184 SER A CA 1
ATOM 1478 C C . SER A 1 184 ? 19.202 -11.512 -25.886 1.00 64.94 184 SER A C 1
ATOM 1480 O O . SER A 1 184 ? 18.345 -10.645 -25.726 1.00 64.94 184 SER A O 1
ATOM 1482 N N . GLY A 1 185 ? 20.434 -11.393 -25.375 1.00 63.66 185 GLY A N 1
ATOM 1483 C CA . GLY A 1 185 ? 20.871 -10.224 -24.600 1.00 63.66 185 GLY A CA 1
ATOM 1484 C C . GLY A 1 185 ? 20.916 -8.946 -25.442 1.00 63.66 185 GLY A C 1
ATOM 1485 O O . GLY A 1 185 ? 20.399 -7.906 -25.028 1.00 63.66 185 GLY A O 1
ATOM 1486 N N . ALA A 1 186 ? 21.443 -9.033 -26.666 1.00 67.62 186 ALA A N 1
ATOM 1487 C CA . ALA A 1 186 ? 21.477 -7.907 -27.598 1.00 67.62 186 ALA A CA 1
ATOM 1488 C C . ALA A 1 186 ? 20.066 -7.450 -28.022 1.00 67.62 186 ALA A C 1
ATOM 1490 O O . ALA A 1 186 ? 19.787 -6.251 -28.028 1.00 67.62 186 ALA A O 1
ATOM 1491 N N . ALA A 1 187 ? 19.151 -8.384 -28.313 1.00 73.62 187 ALA A N 1
ATOM 1492 C CA . ALA A 1 187 ? 17.767 -8.061 -28.670 1.00 73.62 187 ALA A CA 1
ATOM 1493 C C . ALA A 1 187 ? 17.010 -7.362 -27.524 1.00 73.62 187 ALA A C 1
ATOM 1495 O O . ALA A 1 187 ? 16.331 -6.355 -27.749 1.00 73.62 187 ALA A O 1
ATOM 1496 N N . LEU A 1 188 ? 17.175 -7.841 -26.283 1.00 72.44 188 LEU A N 1
ATOM 1497 C CA . LEU A 1 188 ? 16.619 -7.191 -25.091 1.00 72.44 188 LEU A CA 1
ATOM 1498 C C . LEU A 1 188 ? 17.219 -5.794 -24.871 1.00 72.44 188 LEU A C 1
ATOM 1500 O O . LEU A 1 188 ? 16.486 -4.846 -24.586 1.00 72.44 188 LEU A O 1
ATOM 1504 N N . GLY A 1 189 ? 18.533 -5.641 -25.062 1.00 67.38 189 GLY A N 1
ATOM 1505 C CA . GLY A 1 189 ? 19.226 -4.355 -24.968 1.00 67.38 189 GLY A CA 1
ATOM 1506 C C . GLY A 1 189 ? 18.697 -3.316 -25.963 1.00 67.38 189 GLY A C 1
ATOM 1507 O O . GLY A 1 189 ? 18.348 -2.202 -25.564 1.00 67.38 189 GLY A O 1
ATOM 1508 N N . VAL A 1 190 ? 18.539 -3.693 -27.236 1.00 77.44 190 VAL A N 1
ATOM 1509 C CA . VAL A 1 190 ? 17.970 -2.822 -28.283 1.00 77.44 190 VAL A CA 1
ATOM 1510 C C . VAL A 1 190 ? 16.520 -2.440 -27.965 1.00 77.44 190 VAL A C 1
ATOM 1512 O O . VAL A 1 190 ? 16.155 -1.267 -28.080 1.00 77.44 190 VAL A O 1
ATOM 1515 N N . GLY A 1 191 ? 15.702 -3.388 -27.492 1.00 71.69 191 GLY A N 1
ATOM 1516 C CA . GLY A 1 191 ? 14.327 -3.115 -27.060 1.00 71.69 191 GLY A CA 1
ATOM 1517 C C . GLY A 1 191 ? 14.247 -2.087 -25.924 1.00 71.69 191 GLY A C 1
ATOM 1518 O O . GLY A 1 191 ? 13.429 -1.162 -25.969 1.00 71.69 191 GLY A O 1
ATOM 1519 N N . LEU A 1 192 ? 15.145 -2.182 -24.938 1.00 70.38 192 LEU A N 1
ATOM 1520 C CA . LEU A 1 192 ? 15.241 -1.222 -23.835 1.00 70.38 192 LEU A CA 1
ATOM 1521 C C . LEU A 1 192 ? 15.712 0.168 -24.293 1.00 70.38 192 LEU A C 1
ATOM 1523 O O . LEU A 1 192 ? 15.196 1.170 -23.795 1.00 70.38 192 LEU A O 1
ATOM 1527 N N . ILE A 1 193 ? 16.613 0.254 -25.280 1.00 71.81 193 ILE A N 1
ATOM 1528 C CA . ILE A 1 193 ? 17.050 1.530 -25.878 1.00 71.81 193 ILE A CA 1
ATOM 1529 C C . ILE A 1 193 ? 15.888 2.225 -26.601 1.00 71.81 193 ILE A C 1
ATOM 1531 O O . ILE A 1 193 ? 15.670 3.427 -26.414 1.00 71.81 193 ILE A O 1
ATOM 1535 N N . ILE A 1 194 ? 15.114 1.483 -27.401 1.00 76.19 194 ILE A N 1
ATOM 1536 C CA . ILE A 1 194 ? 13.949 2.021 -28.123 1.00 76.19 194 ILE A CA 1
ATOM 1537 C C . ILE A 1 194 ? 12.897 2.525 -27.126 1.00 76.19 194 ILE A C 1
ATOM 1539 O O . ILE A 1 194 ? 12.473 3.683 -27.211 1.00 76.19 194 ILE A O 1
ATOM 1543 N N . ARG A 1 195 ? 12.534 1.701 -26.131 1.00 69.00 195 ARG A N 1
ATOM 1544 C CA . ARG A 1 195 ? 11.561 2.064 -25.084 1.00 69.00 195 ARG A CA 1
ATOM 1545 C C . ARG A 1 195 ? 12.054 3.253 -24.252 1.00 69.00 195 ARG A C 1
ATOM 1547 O O . ARG A 1 195 ? 11.281 4.161 -23.950 1.00 69.00 195 ARG A O 1
ATOM 1554 N N . GLY A 1 196 ? 13.350 3.308 -23.941 1.00 65.19 196 GLY A N 1
ATOM 1555 C CA . GLY A 1 196 ? 13.979 4.428 -23.240 1.00 65.19 196 GLY A CA 1
ATOM 1556 C C . GLY A 1 196 ? 13.892 5.750 -24.009 1.00 65.19 196 GLY A C 1
ATOM 1557 O O . GLY A 1 196 ? 13.522 6.781 -23.442 1.00 65.19 196 GLY A O 1
ATOM 1558 N N . ASN A 1 197 ? 14.151 5.723 -25.319 1.00 74.62 197 ASN A N 1
ATOM 1559 C CA . ASN A 1 197 ? 14.055 6.900 -26.187 1.00 74.62 197 ASN A CA 1
ATOM 1560 C C . ASN A 1 197 ? 12.621 7.413 -26.361 1.00 74.62 197 ASN A C 1
ATOM 1562 O O . ASN A 1 197 ? 12.419 8.627 -26.454 1.00 74.62 197 ASN A O 1
ATOM 1566 N N . GLN A 1 198 ? 11.634 6.517 -26.400 1.00 70.56 198 GLN A N 1
ATOM 1567 C CA . GLN A 1 198 ? 10.222 6.899 -26.447 1.00 70.56 198 GLN A CA 1
ATOM 1568 C C . GLN A 1 198 ? 9.798 7.580 -25.141 1.00 70.56 198 GLN A C 1
ATOM 1570 O O . GLN A 1 198 ? 9.269 8.690 -25.189 1.00 70.56 198 GLN A O 1
ATOM 1575 N N . LEU A 1 199 ? 10.131 6.982 -23.991 1.00 65.06 199 LEU A N 1
ATOM 1576 C CA . LEU A 1 199 ? 9.782 7.484 -22.656 1.00 65.06 199 LEU A CA 1
ATOM 1577 C C . LEU A 1 199 ? 10.473 8.804 -22.290 1.00 65.06 199 LEU A C 1
ATOM 1579 O O . LEU A 1 199 ? 9.868 9.650 -21.644 1.00 65.06 199 LEU A O 1
ATOM 1583 N N . ARG A 1 200 ? 11.722 9.027 -22.719 1.00 67.44 200 ARG A N 1
ATOM 1584 C CA . ARG A 1 200 ? 12.457 10.276 -22.431 1.00 67.44 200 ARG A CA 1
ATOM 1585 C C . ARG A 1 200 ? 11.873 11.495 -23.143 1.00 67.44 200 ARG A C 1
ATOM 1587 O O . ARG A 1 200 ? 12.142 12.623 -22.746 1.00 67.44 200 ARG A O 1
ATOM 1594 N N . LYS A 1 201 ? 11.162 11.271 -24.247 1.00 62.25 201 LYS A N 1
ATOM 1595 C CA . LYS A 1 201 ? 10.569 12.350 -25.033 1.00 62.25 201 LYS A CA 1
ATOM 1596 C C . LYS A 1 201 ? 9.147 12.683 -24.563 1.00 62.25 201 LYS A C 1
ATOM 1598 O O . LYS A 1 201 ? 8.593 13.633 -25.111 1.00 62.25 201 LYS A O 1
ATOM 1603 N N . VAL A 1 202 ? 8.514 11.850 -23.725 1.00 58.50 202 VAL A N 1
ATOM 1604 C CA . VAL A 1 202 ? 7.176 12.092 -23.130 1.00 58.50 202 VAL A CA 1
ATOM 1605 C C . VAL A 1 202 ? 7.241 13.307 -22.214 1.00 58.50 202 VAL A C 1
ATOM 1607 O O . VAL A 1 202 ? 6.293 14.116 -22.281 1.00 58.50 202 VAL A O 1
#

Organism: Fluviicola taffensis (strain DSM 16823 / NCIMB 13979 / RW262) (NCBI:txid755732)

Radius of gyration: 27.6 Å; Cα contacts (8 Å, |Δi|>4): 153; chains: 1; bounding box: 71×42×66 Å